Protein AF-A0A1Q7M941-F1 (afdb_monomer_lite)

Sequence (193 aa):
MATDTKGRESWTEQESPTTDIRQSSPLRLSRVFRFIDEQTGAPQISDFPDSNPIGDTPLEVRMRHFTEIENFTFLGYTLAHELGGTTPRPIRTVTDLQVPDEEFQNFVNEAKTTTLTDEDLADTVLDVGINWEHFVASNDNLLIPEHPLKITDVLMQEKIDSLDIITEAFVREINLRSIEKKIVRKTDKAKND

Foldseek 3Di:
DDDDDPDDDDDDPDDDDDDDPDPDPPPCLEPWDWDQDPVLRFIAIDAQDPDQDDDPALVSSVSSNLCHLVVLLVVLLVLLVVLVFPDWAQLPLLCPDDAQAPVLRVVSVVSRVGTDRSNRLSVVSNVLSVVLVVLCVVQVVQADRVHSVDGPDPNSRSSNRSSVSVNSSSSVSSRVSRSVSSVVVVVVVVVVD

Secondary structure (DSSP, 8-state):
------------------S------TT---S--EEE-TTT--EEEPPPPSSPPP-SSHHHHHHHHHHHHHHHHHHHHHHHHHH---S-EE-STTTT---SSHHHHHHHHHHTT-EE-HHHHHHHHHHHHHHHHHHHHHTGGGEETTEEEEES-HHHHHHHHHHHHHHHHHHHHHHHHHHHHHHHHHHHHHHH-

Structure (mmCIF, N/CA/C/O backbone):
data_AF-A0A1Q7M941-F1
#
_entry.id   AF-A0A1Q7M941-F1
#
loop_
_atom_site.group_PDB
_atom_site.id
_atom_site.type_symbol
_atom_site.label_atom_id
_atom_site.label_alt_id
_atom_site.label_comp_id
_atom_site.label_asym_id
_atom_site.label_entity_id
_atom_site.label_seq_id
_atom_site.pdbx_PDB_ins_code
_atom_site.Cartn_x
_atom_site.Cartn_y
_atom_site.Cartn_z
_atom_site.occupancy
_atom_site.B_iso_or_equiv
_atom_site.auth_seq_id
_atom_site.auth_comp_id
_atom_site.auth_asym_id
_atom_site.auth_atom_id
_atom_site.pdbx_PDB_model_num
ATOM 1 N N . MET A 1 1 ? 8.930 -31.266 20.433 1.00 32.44 1 MET A N 1
ATOM 2 C CA . MET A 1 1 ? 9.344 -31.411 19.022 1.00 32.44 1 MET A CA 1
ATOM 3 C C . MET A 1 1 ? 8.096 -31.331 18.167 1.00 32.44 1 MET A C 1
ATOM 5 O O . MET A 1 1 ? 7.070 -31.842 18.592 1.00 32.44 1 MET A O 1
ATOM 9 N N . ALA A 1 2 ? 8.213 -30.574 17.079 1.00 35.47 2 ALA A N 1
ATOM 10 C CA . ALA A 1 2 ? 7.185 -29.988 16.222 1.00 35.47 2 ALA A CA 1
ATOM 11 C C . ALA A 1 2 ? 5.932 -30.836 15.947 1.00 35.47 2 ALA A C 1
ATOM 13 O O . ALA A 1 2 ? 6.027 -31.988 15.534 1.00 35.47 2 ALA A O 1
ATOM 14 N N . THR A 1 3 ? 4.766 -30.206 16.086 1.00 32.69 3 THR A N 1
ATOM 15 C CA . THR A 1 3 ? 3.544 -30.594 15.376 1.00 32.69 3 THR A CA 1
ATOM 16 C C . THR A 1 3 ? 3.352 -29.639 14.205 1.00 32.69 3 THR A C 1
ATOM 18 O O . THR A 1 3 ? 3.106 -28.451 14.408 1.00 32.69 3 THR A O 1
ATOM 21 N N . ASP A 1 4 ? 3.515 -30.191 13.004 1.00 34.62 4 ASP A N 1
ATOM 22 C CA . ASP A 1 4 ? 3.195 -29.608 11.703 1.00 34.62 4 ASP A CA 1
ATOM 23 C C . ASP A 1 4 ? 1.764 -29.049 11.662 1.00 34.62 4 ASP A C 1
ATOM 25 O O . ASP A 1 4 ? 0.789 -29.797 11.748 1.00 34.62 4 ASP A O 1
ATOM 29 N N . THR A 1 5 ? 1.629 -27.745 11.432 1.00 34.66 5 THR A N 1
ATOM 30 C CA . THR A 1 5 ? 0.407 -27.117 10.914 1.00 34.66 5 THR A CA 1
ATOM 31 C C . THR A 1 5 ? 0.541 -26.965 9.400 1.00 34.66 5 THR A C 1
ATOM 33 O O . THR A 1 5 ? 0.971 -25.937 8.881 1.00 34.66 5 THR A O 1
ATOM 36 N N . LYS A 1 6 ? 0.173 -28.023 8.668 1.00 37.09 6 LYS A N 1
ATOM 37 C CA . LYS A 1 6 ? -0.088 -27.960 7.224 1.00 37.09 6 LYS A CA 1
ATOM 38 C C . LYS A 1 6 ? -1.536 -27.539 6.988 1.00 37.09 6 LYS A C 1
ATOM 40 O O . LYS A 1 6 ? -2.453 -28.237 7.407 1.00 37.09 6 LYS A O 1
ATOM 45 N N . GLY A 1 7 ? -1.710 -26.430 6.277 1.00 34.09 7 GLY A N 1
ATOM 46 C CA . GLY A 1 7 ? -3.007 -25.959 5.790 1.00 34.09 7 GLY A CA 1
ATOM 47 C C . GLY A 1 7 ? -2.975 -24.495 5.360 1.00 34.09 7 GLY A C 1
ATOM 48 O O . GLY A 1 7 ? -3.844 -23.733 5.754 1.00 34.09 7 GLY A O 1
ATOM 49 N N . ARG A 1 8 ? -1.933 -24.079 4.628 1.00 34.91 8 ARG A N 1
ATOM 50 C CA . ARG A 1 8 ? -1.879 -22.766 3.974 1.00 34.91 8 ARG A CA 1
ATOM 51 C C . ARG A 1 8 ? -2.444 -22.968 2.572 1.00 34.91 8 ARG A C 1
ATOM 53 O O . ARG A 1 8 ? -1.841 -23.697 1.785 1.00 34.91 8 ARG A O 1
ATOM 60 N N . GLU A 1 9 ? -3.625 -22.423 2.311 1.00 36.28 9 GLU A N 1
ATOM 61 C CA . GLU A 1 9 ? -4.286 -22.522 1.011 1.00 36.28 9 GLU A CA 1
ATOM 62 C C . GLU A 1 9 ? -3.452 -21.776 -0.034 1.00 36.28 9 GLU A C 1
ATOM 64 O O . GLU A 1 9 ? -3.331 -20.555 -0.023 1.00 36.28 9 GLU A O 1
ATOM 69 N N . SER A 1 10 ? -2.816 -22.550 -0.908 1.00 29.36 10 SER A N 1
ATOM 70 C CA . SER A 1 10 ? -2.318 -22.089 -2.194 1.00 29.36 10 SER A CA 1
ATOM 71 C C . SER A 1 10 ? -3.520 -22.119 -3.132 1.00 29.36 10 SER A C 1
ATOM 73 O O . SER A 1 10 ? -4.039 -23.190 -3.447 1.00 29.36 10 SER A O 1
ATOM 75 N N . TRP A 1 11 ? -3.987 -20.946 -3.552 1.00 37.97 11 TRP A N 1
ATOM 76 C CA . TRP A 1 11 ? -4.957 -20.850 -4.636 1.00 37.97 11 TRP A CA 1
ATOM 77 C C . TRP A 1 11 ? -4.227 -21.131 -5.948 1.00 37.97 11 TRP A C 1
ATOM 79 O O . TRP A 1 11 ? -3.679 -20.238 -6.585 1.00 37.97 11 TRP A O 1
ATOM 89 N N . THR A 1 12 ? -4.167 -22.402 -6.340 1.00 37.44 12 THR A N 1
ATOM 90 C CA . THR A 1 12 ? -4.001 -22.742 -7.753 1.00 37.44 12 THR A CA 1
ATOM 91 C C . THR A 1 12 ? -5.311 -22.432 -8.457 1.00 37.44 12 THR A C 1
ATOM 93 O O . THR A 1 12 ? -6.364 -22.865 -7.992 1.00 37.44 12 THR A O 1
ATOM 96 N N . GLU A 1 13 ? -5.234 -21.699 -9.566 1.00 35.81 13 GLU A N 1
ATOM 97 C CA . GLU A 1 13 ? -6.327 -21.455 -10.509 1.00 35.81 13 GLU A CA 1
ATOM 98 C C . GLU A 1 13 ? -6.870 -22.802 -11.021 1.00 35.81 13 GLU A C 1
ATOM 100 O O . GLU A 1 13 ? -6.454 -23.347 -12.041 1.00 35.81 13 GLU A O 1
ATOM 105 N N . GLN A 1 14 ? -7.766 -23.406 -10.250 1.00 30.55 14 GLN A N 1
ATOM 106 C CA . GLN A 1 14 ? -8.578 -24.530 -10.669 1.00 30.55 14 GLN A CA 1
ATOM 107 C C . GLN A 1 14 ? -10.020 -24.058 -10.616 1.00 30.55 14 GLN A C 1
ATOM 109 O O . GLN A 1 14 ? -10.581 -23.810 -9.548 1.00 30.55 14 GLN A O 1
ATOM 114 N N . GLU A 1 15 ? -10.576 -23.883 -11.815 1.00 38.19 15 GLU A N 1
ATOM 115 C CA . GLU A 1 15 ? -11.970 -23.554 -12.078 1.00 38.19 15 GLU A CA 1
ATOM 116 C C . GLU A 1 15 ? -12.888 -24.421 -11.207 1.00 38.19 15 GLU A C 1
ATOM 118 O O . GLU A 1 15 ? -13.099 -25.608 -11.461 1.00 38.19 15 GLU A O 1
ATOM 123 N N . SER A 1 16 ? -13.429 -23.825 -10.146 1.00 29.19 16 SER A N 1
ATOM 124 C CA . SER A 1 16 ? -14.487 -24.441 -9.354 1.00 29.19 16 SER A CA 1
ATOM 125 C C . SER A 1 16 ? -15.810 -24.262 -10.101 1.00 29.19 16 SER A C 1
ATOM 127 O O . SER A 1 16 ? -16.165 -23.129 -10.440 1.00 29.19 16 SER A O 1
ATOM 129 N N . PRO A 1 17 ? -16.561 -25.340 -10.391 1.00 37.81 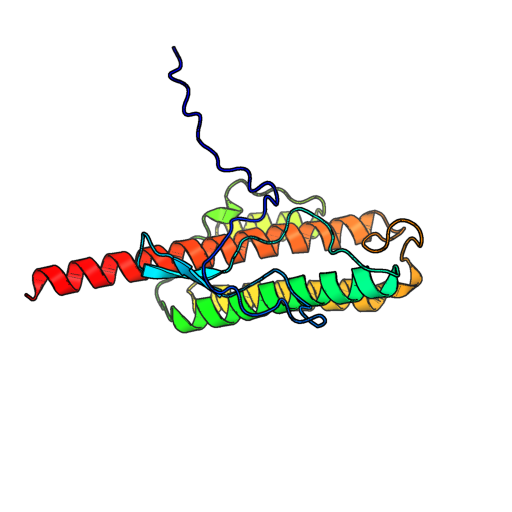17 PRO A N 1
ATOM 130 C CA . PRO A 1 17 ? -17.800 -25.225 -11.130 1.00 37.81 17 PRO A CA 1
ATOM 131 C C . PRO A 1 17 ? -18.920 -24.740 -10.203 1.00 37.81 17 PRO A C 1
ATOM 133 O O . PRO A 1 17 ? -19.156 -25.286 -9.126 1.00 37.81 17 PRO A O 1
ATOM 136 N N . THR A 1 18 ? -19.682 -23.766 -10.701 1.00 39.19 18 THR A N 1
ATOM 137 C CA . THR A 1 18 ? -21.028 -23.371 -10.249 1.00 39.19 18 THR A CA 1
ATOM 138 C C . THR A 1 18 ? -21.168 -22.728 -8.865 1.00 39.19 18 THR A C 1
ATOM 140 O O . THR A 1 18 ? -21.694 -23.314 -7.924 1.00 39.19 18 THR A O 1
ATOM 143 N N . THR A 1 19 ? -20.902 -21.423 -8.808 1.00 33.91 19 THR A N 1
ATOM 144 C CA . THR A 1 19 ? -21.925 -20.440 -8.397 1.00 33.91 19 THR A CA 1
ATOM 145 C C . THR A 1 19 ? -21.578 -19.092 -9.036 1.00 33.91 19 THR A C 1
ATOM 147 O O . THR A 1 19 ? -20.460 -18.624 -8.877 1.00 33.91 19 THR A O 1
ATOM 150 N N . ASP A 1 20 ? -22.500 -18.540 -9.831 1.00 37.25 20 ASP A N 1
ATOM 151 C CA . ASP A 1 20 ? -22.426 -17.307 -10.638 1.00 37.25 20 ASP A CA 1
ATOM 152 C C . ASP A 1 20 ? -21.319 -16.283 -10.287 1.00 37.25 20 ASP A C 1
ATOM 154 O O . ASP A 1 20 ? -21.577 -15.209 -9.736 1.00 37.25 20 ASP A O 1
ATOM 158 N N . ILE A 1 21 ? -20.085 -16.539 -10.731 1.00 41.00 21 ILE A N 1
ATOM 159 C CA . ILE A 1 21 ? -19.127 -15.468 -11.004 1.00 41.00 21 ILE A CA 1
ATOM 160 C C . ILE A 1 21 ? -19.544 -14.918 -12.361 1.00 41.00 21 ILE A C 1
ATOM 162 O O . ILE A 1 21 ? -19.221 -15.478 -13.409 1.00 41.00 21 ILE A O 1
ATOM 166 N N . ARG A 1 22 ? -20.347 -13.849 -12.329 1.00 40.59 22 ARG A N 1
ATOM 167 C CA . ARG A 1 22 ? -20.673 -13.031 -13.502 1.00 40.59 22 ARG A CA 1
ATOM 168 C C . ARG A 1 22 ? -19.414 -12.873 -14.354 1.00 40.59 22 ARG A C 1
ATOM 170 O O . ARG A 1 22 ? -18.396 -12.439 -13.821 1.00 40.59 22 ARG A O 1
ATOM 177 N N . GLN A 1 23 ? -19.527 -13.252 -15.630 1.00 36.38 23 GLN A N 1
ATOM 178 C CA . GLN A 1 23 ? -18.545 -13.086 -16.707 1.00 36.38 23 GLN A CA 1
ATOM 179 C C . GLN A 1 23 ? -17.437 -12.098 -16.332 1.00 36.38 23 GLN A C 1
ATOM 181 O O . GLN A 1 23 ? -17.707 -10.905 -16.164 1.00 36.38 23 GLN A O 1
ATOM 186 N N . SER A 1 24 ? -16.206 -12.596 -16.187 1.00 42.31 24 SER A N 1
ATOM 187 C CA . SER A 1 24 ? -15.029 -11.746 -16.052 1.00 42.31 24 SER A CA 1
ATOM 188 C C . SER A 1 24 ? -15.061 -10.727 -17.189 1.00 42.31 24 SER A C 1
ATOM 190 O O . SER A 1 24 ? -14.995 -11.073 -18.367 1.00 42.31 24 SER A O 1
ATOM 192 N N . SER A 1 25 ? -15.268 -9.457 -16.841 1.00 47.19 25 SER A N 1
ATOM 193 C CA . SER A 1 25 ? -15.226 -8.384 -17.826 1.00 47.19 25 SER A CA 1
ATOM 194 C C . SER A 1 25 ? -13.881 -8.470 -18.557 1.00 47.19 25 SER A C 1
ATOM 196 O O . SER A 1 25 ? -12.851 -8.544 -17.883 1.00 47.19 25 SER A O 1
ATOM 198 N N . PRO A 1 26 ? -13.837 -8.419 -19.899 1.00 52.56 26 PRO A N 1
ATOM 199 C CA . PRO A 1 26 ? -12.567 -8.310 -20.620 1.00 52.56 26 PRO A CA 1
ATOM 200 C C . PRO A 1 26 ? -11.788 -7.041 -20.215 1.00 52.56 26 PRO A C 1
ATOM 202 O O . PRO A 1 26 ? -10.573 -6.980 -20.373 1.00 52.56 26 PRO A O 1
ATOM 205 N N . LEU A 1 27 ? -12.481 -6.063 -19.614 1.00 56.22 27 LEU A N 1
ATOM 206 C CA . LEU A 1 27 ? -11.937 -4.837 -19.028 1.00 56.22 27 LEU A CA 1
ATOM 207 C C . LEU A 1 27 ? -11.658 -4.961 -17.522 1.00 56.22 27 LEU A C 1
ATOM 209 O O . LEU A 1 27 ? -11.659 -3.953 -16.819 1.00 56.22 27 LEU A O 1
ATOM 213 N N . ARG A 1 28 ? -11.503 -6.166 -16.962 1.00 68.00 28 ARG A N 1
ATOM 214 C CA . ARG A 1 28 ? -11.120 -6.309 -15.551 1.00 68.00 28 ARG A CA 1
ATOM 215 C C . ARG A 1 28 ? -9.663 -5.857 -15.406 1.00 68.00 28 ARG A C 1
ATOM 217 O O . ARG A 1 28 ? -8.740 -6.641 -15.601 1.00 68.00 28 ARG A O 1
ATOM 224 N N . LEU A 1 29 ? -9.489 -4.561 -15.148 1.00 69.75 29 LEU A N 1
ATOM 225 C CA . LEU A 1 29 ? -8.189 -3.890 -15.073 1.00 69.75 29 LEU A CA 1
ATOM 226 C C . LEU A 1 29 ? -7.469 -4.128 -13.744 1.00 69.75 29 LEU A C 1
ATOM 228 O O . LEU A 1 29 ? -6.286 -3.844 -13.652 1.00 69.75 29 LEU A O 1
ATOM 232 N N . SER A 1 30 ? -8.168 -4.648 -12.733 1.00 80.25 30 SER A N 1
ATOM 233 C CA . SER A 1 30 ? -7.590 -4.915 -11.422 1.00 80.25 30 SER A CA 1
ATOM 234 C C . SER A 1 30 ? -8.071 -6.248 -10.861 1.00 80.25 30 SER A C 1
ATOM 236 O O . SER A 1 30 ? -9.268 -6.565 -10.898 1.00 80.25 30 SER A O 1
ATOM 238 N N . ARG A 1 31 ? -7.124 -7.030 -10.336 1.00 91.19 31 ARG A N 1
ATOM 239 C CA . ARG A 1 31 ? -7.379 -8.218 -9.507 1.00 91.19 31 ARG A CA 1
ATOM 240 C C . ARG A 1 31 ? -7.514 -7.881 -8.021 1.00 91.19 31 ARG A C 1
ATOM 242 O O . ARG A 1 31 ? -7.836 -8.769 -7.241 1.00 91.19 31 ARG A O 1
ATOM 249 N N . VAL A 1 32 ? -7.326 -6.617 -7.651 1.00 91.69 32 VAL A N 1
ATOM 250 C CA . VAL A 1 32 ? -7.514 -6.120 -6.291 1.00 91.69 32 VAL A CA 1
ATOM 251 C C . VAL A 1 32 ? -8.967 -5.691 -6.103 1.00 91.69 32 VAL A C 1
ATOM 253 O O . VAL A 1 32 ? -9.538 -5.003 -6.951 1.00 91.69 32 VAL A O 1
ATOM 256 N N . PHE A 1 33 ? -9.599 -6.100 -5.006 1.00 92.31 33 PHE A N 1
ATOM 257 C CA . PHE A 1 33 ? -10.996 -5.760 -4.741 1.00 92.31 33 PHE A CA 1
ATOM 258 C C . PHE A 1 33 ? -11.326 -5.728 -3.252 1.00 92.31 33 PHE A C 1
ATOM 260 O O . PHE A 1 33 ? -10.636 -6.298 -2.410 1.00 92.31 33 PHE A O 1
ATOM 267 N N . ARG A 1 34 ? -12.448 -5.078 -2.937 1.00 93.62 34 ARG A N 1
ATOM 268 C CA . ARG A 1 34 ? -13.076 -5.141 -1.620 1.00 93.62 34 ARG A CA 1
ATOM 269 C C . ARG A 1 34 ? -14.051 -6.298 -1.511 1.00 93.62 34 ARG A C 1
ATOM 271 O O . ARG A 1 34 ? -14.800 -6.580 -2.445 1.00 93.62 34 ARG A O 1
ATOM 278 N N . PHE A 1 35 ? -14.109 -6.891 -0.329 1.00 94.25 35 PHE A N 1
ATOM 279 C CA . PHE A 1 35 ? -15.065 -7.935 0.013 1.00 94.25 35 PHE A CA 1
ATOM 280 C C . PHE A 1 35 ? -15.467 -7.842 1.488 1.00 94.25 35 PHE A C 1
ATOM 282 O O . PHE A 1 35 ? -14.901 -7.068 2.259 1.00 94.25 35 PHE A O 1
ATOM 289 N N . ILE A 1 36 ? -16.486 -8.605 1.877 1.00 95.50 36 ILE A N 1
ATOM 290 C CA . ILE A 1 36 ? -16.810 -8.832 3.286 1.00 95.50 36 ILE A CA 1
ATOM 291 C C . ILE A 1 36 ? -16.250 -10.199 3.646 1.00 95.50 36 ILE A C 1
ATOM 293 O O . ILE A 1 36 ? -16.657 -11.193 3.052 1.00 95.50 36 ILE A O 1
ATOM 297 N N . ASP A 1 37 ? -15.335 -10.245 4.607 1.00 91.69 37 ASP A N 1
ATOM 298 C CA . ASP A 1 37 ? -14.801 -11.507 5.101 1.00 91.69 37 ASP A CA 1
ATOM 299 C C . ASP A 1 37 ? -15.911 -12.313 5.788 1.00 91.69 37 ASP A C 1
ATOM 301 O O . ASP A 1 37 ? -16.568 -11.821 6.708 1.00 91.69 37 ASP A O 1
ATOM 305 N N . GLU A 1 38 ? -16.146 -13.544 5.340 1.00 91.12 38 GLU A N 1
ATOM 306 C CA . GLU A 1 38 ? -17.271 -14.359 5.813 1.00 91.12 38 GLU A CA 1
ATOM 307 C C . GLU A 1 38 ? -17.101 -14.792 7.275 1.00 91.12 38 GLU A C 1
ATOM 309 O O . GLU A 1 38 ? -18.085 -14.916 8.009 1.00 91.12 38 GLU A O 1
ATOM 314 N N . GLN A 1 39 ? -15.857 -14.971 7.729 1.00 89.62 39 GLN A N 1
ATOM 315 C CA . GLN A 1 39 ? -15.559 -15.434 9.084 1.00 89.62 39 GLN A CA 1
ATOM 316 C C . GLN A 1 39 ? -15.800 -14.328 10.121 1.00 89.62 39 GLN A C 1
ATOM 318 O O . GLN A 1 39 ? -16.448 -14.527 11.154 1.00 89.62 39 GLN A O 1
ATOM 323 N N . THR A 1 40 ? -15.302 -13.124 9.850 1.00 92.12 40 THR A N 1
ATOM 324 C CA . THR A 1 40 ? -15.342 -11.990 10.781 1.00 92.12 40 THR A CA 1
ATOM 325 C C . THR A 1 40 ? -16.530 -11.063 10.519 1.00 92.12 40 THR A C 1
ATOM 327 O O . THR A 1 40 ? -17.052 -10.435 11.452 1.00 92.12 40 THR A O 1
ATOM 330 N N . GLY A 1 41 ? -17.035 -11.016 9.284 1.00 92.19 41 GLY A N 1
ATOM 331 C CA . GLY A 1 41 ? -18.040 -10.068 8.801 1.00 92.19 41 GLY A CA 1
ATOM 332 C C . GLY A 1 41 ? -17.499 -8.645 8.621 1.00 92.19 41 GLY A C 1
ATOM 333 O O . GLY A 1 41 ? -18.291 -7.691 8.628 1.00 92.19 41 GLY A O 1
ATOM 334 N N . ALA A 1 42 ? -16.174 -8.482 8.581 1.00 95.94 42 ALA A N 1
ATOM 335 C CA . ALA A 1 42 ? -15.501 -7.201 8.407 1.00 95.94 42 ALA A CA 1
ATOM 336 C C . ALA A 1 42 ? -15.289 -6.892 6.916 1.00 95.94 42 ALA A C 1
ATOM 338 O O . ALA A 1 42 ? -15.015 -7.807 6.141 1.00 95.94 42 ALA A O 1
ATOM 339 N N . PRO A 1 43 ? -15.404 -5.622 6.490 1.00 96.88 43 PRO A N 1
ATOM 340 C CA . PRO A 1 43 ? -14.948 -5.225 5.164 1.00 96.88 43 PRO A CA 1
ATOM 341 C C . PRO A 1 43 ? -13.428 -5.375 5.074 1.00 96.88 43 PRO A C 1
ATOM 343 O O . PRO A 1 43 ? -12.710 -4.933 5.970 1.00 96.88 43 PRO A O 1
ATOM 346 N N . GLN A 1 44 ? -12.946 -6.006 4.015 1.00 97.00 44 GLN A N 1
ATOM 347 C CA . GLN A 1 44 ? -11.534 -6.275 3.760 1.00 97.00 44 GLN A CA 1
ATOM 348 C C . GLN A 1 44 ? -11.182 -5.919 2.317 1.00 97.00 44 GLN A C 1
ATOM 350 O O . GLN A 1 44 ? -12.056 -5.799 1.452 1.00 97.00 44 GLN A O 1
ATOM 355 N N . ILE A 1 45 ? -9.889 -5.765 2.074 1.00 96.81 45 ILE A N 1
ATOM 356 C CA . ILE A 1 45 ? -9.279 -5.627 0.753 1.00 96.81 45 ILE A CA 1
ATOM 357 C C . ILE A 1 45 ? -8.488 -6.908 0.489 1.00 96.81 45 ILE A C 1
ATOM 359 O O . ILE A 1 45 ? -7.863 -7.434 1.411 1.00 96.81 45 ILE A O 1
ATOM 363 N N . SER A 1 46 ? -8.558 -7.441 -0.730 1.00 94.62 46 SER A N 1
ATOM 364 C CA . SER A 1 46 ? -7.756 -8.601 -1.132 1.00 94.62 46 SER A CA 1
ATOM 365 C C . SER A 1 46 ? -6.262 -8.310 -0.994 1.00 94.62 46 SER A C 1
ATOM 367 O O . SER A 1 46 ? -5.848 -7.156 -1.099 1.00 94.6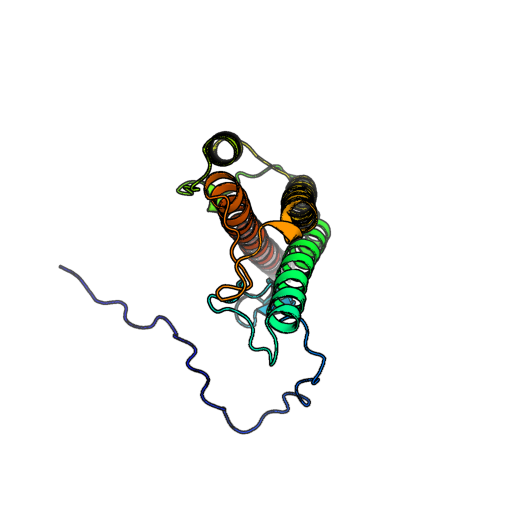2 46 SER A O 1
ATOM 369 N N . ASP A 1 47 ? -5.448 -9.351 -0.837 1.00 93.31 47 ASP A N 1
ATOM 370 C CA . ASP A 1 47 ? -3.999 -9.202 -0.971 1.00 93.31 47 ASP A CA 1
ATOM 371 C C . ASP A 1 47 ? -3.636 -8.698 -2.377 1.00 93.31 47 ASP A C 1
ATOM 373 O O . ASP A 1 47 ? -4.388 -8.891 -3.346 1.00 93.31 47 ASP A O 1
ATOM 377 N N . PHE A 1 48 ? -2.485 -8.035 -2.484 1.00 93.38 48 PHE A N 1
ATOM 378 C CA . PHE A 1 48 ? -1.939 -7.674 -3.782 1.00 93.38 48 PHE A CA 1
ATOM 379 C C . PHE A 1 48 ? -1.492 -8.953 -4.521 1.00 93.38 48 PHE A C 1
ATOM 381 O O . PHE A 1 48 ? -0.963 -9.864 -3.882 1.00 93.38 48 PHE A O 1
ATOM 388 N N . PRO A 1 49 ? -1.730 -9.099 -5.839 1.00 91.00 49 PRO A N 1
ATOM 389 C CA . PRO A 1 49 ? -1.374 -10.331 -6.538 1.00 91.00 49 PRO A CA 1
ATOM 390 C C . PRO A 1 49 ? 0.145 -10.563 -6.605 1.00 91.00 49 PRO A C 1
ATOM 392 O O . PRO A 1 49 ? 0.865 -9.759 -7.187 1.00 91.00 49 PRO A O 1
ATOM 395 N N . ASP A 1 50 ? 0.612 -11.735 -6.159 1.00 88.25 50 ASP A N 1
ATOM 396 C CA . ASP A 1 50 ? 2.033 -12.150 -6.222 1.00 88.25 50 ASP A CA 1
ATOM 397 C C . ASP A 1 50 ? 2.584 -12.334 -7.655 1.00 88.25 50 ASP A C 1
ATOM 399 O O . ASP A 1 50 ? 3.767 -12.607 -7.864 1.00 88.25 50 ASP A O 1
ATOM 403 N N . SER A 1 51 ? 1.716 -12.270 -8.666 1.00 90.25 51 SER A N 1
ATOM 404 C CA . SER A 1 51 ? 2.065 -12.497 -10.069 1.00 90.25 51 SER A CA 1
ATOM 405 C C . SER A 1 51 ? 1.715 -11.292 -10.921 1.00 90.25 51 SER A C 1
ATOM 407 O O . SER A 1 51 ? 0.671 -10.662 -10.733 1.00 90.25 51 SER A O 1
ATOM 409 N N . ASN A 1 52 ? 2.543 -11.026 -11.929 1.00 89.56 52 ASN A N 1
ATOM 410 C CA . ASN A 1 52 ? 2.276 -9.982 -12.911 1.00 89.56 52 ASN A CA 1
ATOM 411 C C . ASN A 1 52 ? 0.937 -10.236 -13.625 1.00 89.56 52 ASN A C 1
ATOM 413 O O . ASN A 1 52 ? 0.588 -11.393 -13.885 1.00 89.56 52 ASN A O 1
ATOM 417 N N . PRO A 1 53 ? 0.187 -9.182 -13.979 1.00 90.44 53 PRO A N 1
ATOM 418 C CA . PRO A 1 53 ? -1.016 -9.345 -14.777 1.00 90.44 53 PRO A CA 1
ATOM 419 C C . PRO A 1 53 ? -0.672 -9.874 -16.173 1.00 90.44 53 PRO A C 1
ATOM 421 O O . PRO A 1 53 ? 0.380 -9.576 -16.740 1.00 90.44 53 PRO A O 1
ATOM 424 N N . ILE A 1 54 ? -1.591 -10.652 -16.740 1.00 89.19 54 ILE A N 1
ATOM 425 C CA . ILE A 1 54 ? -1.486 -11.165 -18.109 1.00 89.19 54 ILE A CA 1
ATOM 426 C C . ILE A 1 54 ? -1.903 -10.057 -19.085 1.00 89.19 54 ILE A C 1
ATOM 428 O O . ILE A 1 54 ? -2.870 -9.337 -18.830 1.00 89.19 54 ILE A O 1
ATOM 432 N N . GLY A 1 55 ? -1.198 -9.938 -20.210 1.00 86.88 55 GLY A N 1
ATOM 433 C CA . GLY A 1 55 ? -1.549 -9.037 -21.306 1.00 86.88 55 GLY A CA 1
ATOM 434 C C . GLY A 1 55 ? -0.893 -9.463 -22.617 1.00 86.88 55 GLY A C 1
ATOM 435 O O . GLY A 1 55 ? 0.154 -10.112 -22.607 1.00 86.88 55 GLY A O 1
ATOM 436 N N . ASP A 1 56 ? -1.500 -9.077 -23.737 1.00 89.44 56 ASP A N 1
ATOM 437 C CA . ASP A 1 56 ? -1.023 -9.410 -25.086 1.00 89.44 56 ASP A CA 1
ATOM 438 C C . ASP A 1 56 ? 0.193 -8.563 -25.487 1.00 89.44 56 ASP A C 1
ATOM 440 O O . ASP A 1 56 ? 0.951 -8.910 -26.395 1.00 89.44 56 ASP A O 1
ATOM 444 N N . THR A 1 57 ? 0.389 -7.427 -24.810 1.00 88.31 57 THR A N 1
ATOM 445 C CA . THR A 1 57 ? 1.500 -6.504 -25.052 1.00 88.31 57 THR A CA 1
ATOM 446 C C . THR A 1 57 ? 2.147 -6.039 -23.743 1.00 88.31 57 THR A C 1
ATOM 448 O O . THR A 1 57 ? 1.466 -5.947 -22.719 1.00 88.31 57 THR A O 1
ATOM 451 N N . PRO A 1 58 ? 3.436 -5.641 -23.764 1.00 87.06 58 PRO A N 1
ATOM 452 C CA . PRO A 1 58 ? 4.092 -5.001 -22.621 1.00 87.06 58 PRO A CA 1
ATOM 453 C C . PRO A 1 58 ? 3.328 -3.792 -22.063 1.00 87.06 58 PRO A C 1
ATOM 455 O O . PRO A 1 58 ? 3.278 -3.599 -20.851 1.00 87.06 58 PRO A O 1
ATOM 458 N N . LEU A 1 59 ? 2.709 -2.988 -22.939 1.00 86.06 59 LEU A N 1
ATOM 459 C CA . LEU A 1 59 ? 1.904 -1.833 -22.536 1.00 86.06 59 LEU A CA 1
ATOM 460 C C . LEU A 1 59 ? 0.656 -2.260 -21.757 1.00 86.06 59 LEU A C 1
ATOM 462 O O . LEU A 1 59 ? 0.333 -1.650 -20.744 1.00 86.06 59 LEU A O 1
ATOM 466 N N . GLU A 1 60 ? -0.026 -3.313 -22.203 1.00 87.44 60 GLU A N 1
ATOM 467 C CA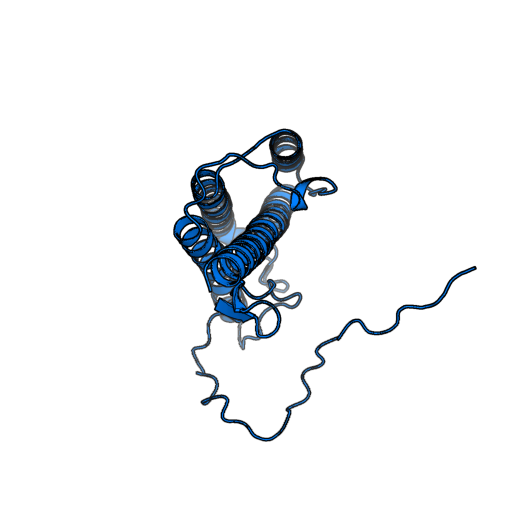 . GLU A 1 60 ? -1.213 -3.820 -21.516 1.00 87.44 60 GLU A CA 1
ATOM 468 C C . GLU A 1 60 ? -0.876 -4.363 -20.123 1.00 87.44 60 GLU A C 1
ATOM 470 O O . GLU A 1 60 ? -1.574 -4.048 -19.160 1.00 87.44 60 GLU A O 1
ATOM 475 N N . VAL A 1 61 ? 0.220 -5.121 -19.999 1.00 88.56 61 VAL A N 1
ATOM 476 C CA . VAL A 1 61 ? 0.713 -5.615 -18.701 1.00 88.56 61 VAL A CA 1
ATOM 477 C C . VAL A 1 61 ? 0.977 -4.447 -17.748 1.00 88.56 61 VAL A C 1
ATOM 479 O O . VAL A 1 61 ? 0.535 -4.485 -16.601 1.00 88.56 61 VAL A O 1
ATOM 482 N N . ARG A 1 62 ? 1.624 -3.377 -18.230 1.00 87.06 62 ARG A N 1
ATOM 483 C CA . ARG A 1 62 ? 1.856 -2.161 -17.435 1.00 87.06 62 ARG A CA 1
ATOM 484 C C . ARG A 1 62 ? 0.565 -1.493 -16.999 1.00 87.06 62 ARG A C 1
ATOM 486 O O . ARG A 1 62 ? 0.384 -1.261 -15.812 1.00 87.06 62 ARG A O 1
ATOM 493 N N . MET A 1 63 ? -0.342 -1.221 -17.937 1.00 86.69 63 MET A N 1
ATOM 494 C CA . MET A 1 63 ? -1.610 -0.558 -17.627 1.00 86.69 63 MET A CA 1
ATOM 495 C C . MET A 1 63 ? -2.399 -1.329 -16.568 1.00 86.69 63 MET A C 1
ATOM 497 O O . MET A 1 63 ? -2.876 -0.727 -15.614 1.00 86.69 63 MET A O 1
ATOM 501 N N . ARG A 1 64 ? -2.485 -2.659 -16.694 1.00 90.31 64 ARG A N 1
ATOM 502 C CA . ARG A 1 64 ? -3.158 -3.509 -15.702 1.00 90.31 64 ARG A CA 1
ATOM 503 C C . ARG A 1 64 ? -2.476 -3.433 -14.337 1.00 90.31 64 ARG A C 1
ATOM 505 O O . ARG A 1 64 ? -3.155 -3.260 -13.336 1.00 90.31 64 ARG A O 1
ATOM 512 N N . HIS A 1 65 ? -1.149 -3.523 -14.290 1.00 89.62 65 HIS A N 1
ATOM 513 C CA . HIS A 1 65 ? -0.420 -3.486 -13.022 1.00 89.62 65 HIS A CA 1
ATOM 514 C C . HIS A 1 65 ? -0.553 -2.127 -12.325 1.00 89.62 65 HIS A C 1
ATOM 516 O O . HIS A 1 65 ? -0.802 -2.064 -11.126 1.00 89.62 65 HIS A O 1
ATOM 522 N N . PHE A 1 66 ? -0.478 -1.036 -13.087 1.00 88.19 66 PHE A N 1
ATOM 523 C CA . PHE A 1 66 ? -0.625 0.317 -12.552 1.00 88.19 66 PHE A CA 1
ATOM 524 C C . PHE A 1 66 ? -2.038 0.534 -12.009 1.00 88.19 66 PHE A C 1
ATOM 526 O O . PHE A 1 66 ? -2.202 1.040 -10.904 1.00 88.19 66 PHE A O 1
ATOM 533 N N . THR A 1 67 ? -3.061 0.048 -12.721 1.00 89.69 67 THR A N 1
ATOM 534 C CA . THR A 1 67 ? -4.436 0.059 -12.209 1.00 89.69 67 THR A CA 1
ATOM 535 C C . THR A 1 67 ? -4.608 -0.826 -10.970 1.00 89.69 67 THR A C 1
ATOM 537 O O . THR A 1 67 ? -5.434 -0.520 -10.113 1.00 89.69 67 THR A O 1
ATOM 540 N N . GLU A 1 68 ? -3.859 -1.923 -10.828 1.00 92.06 68 GLU A N 1
ATOM 541 C CA . GLU A 1 68 ? -3.867 -2.722 -9.597 1.00 92.06 68 GLU A CA 1
ATOM 542 C C . GLU A 1 68 ? -3.345 -1.934 -8.399 1.00 92.06 68 GLU A C 1
ATOM 544 O O . GLU A 1 68 ? -3.988 -1.972 -7.351 1.00 92.06 68 GLU A O 1
ATOM 549 N N . ILE A 1 69 ? -2.254 -1.189 -8.567 1.00 91.56 69 ILE A N 1
ATOM 550 C CA . ILE A 1 69 ? -1.610 -0.412 -7.497 1.00 91.56 69 ILE A CA 1
ATOM 551 C C . ILE A 1 69 ? -2.438 0.812 -7.109 1.00 91.56 69 ILE A C 1
ATOM 553 O O . ILE A 1 69 ? -2.706 1.015 -5.921 1.00 91.56 69 ILE A O 1
ATOM 557 N N . GLU A 1 70 ? -2.926 1.570 -8.093 1.00 91.25 70 GLU A N 1
ATOM 558 C CA . GLU A 1 70 ? -3.831 2.705 -7.864 1.00 91.25 70 GLU A CA 1
ATOM 559 C C . GLU A 1 70 ? -5.086 2.236 -7.112 1.00 91.25 70 GLU A C 1
ATOM 561 O O . GLU A 1 70 ? -5.459 2.785 -6.073 1.00 91.25 70 GLU A O 1
ATOM 566 N N . ASN A 1 71 ? -5.709 1.147 -7.578 1.00 93.25 71 ASN A N 1
ATOM 567 C CA . ASN A 1 71 ? -6.903 0.607 -6.939 1.00 93.25 71 ASN A CA 1
ATOM 568 C C . ASN A 1 71 ? -6.606 0.081 -5.525 1.00 93.25 71 ASN A C 1
ATOM 570 O O . ASN A 1 71 ? -7.410 0.281 -4.619 1.00 93.25 71 ASN A O 1
ATOM 574 N N . PHE A 1 72 ? -5.462 -0.565 -5.296 1.00 95.56 72 PHE A N 1
ATOM 575 C CA . PHE A 1 72 ? -5.083 -1.058 -3.970 1.00 95.56 72 PHE A CA 1
ATOM 576 C C . PHE A 1 72 ? -4.905 0.076 -2.962 1.00 95.56 72 PHE A C 1
ATOM 578 O O . PHE A 1 72 ? -5.493 0.037 -1.876 1.00 95.56 72 PHE A O 1
ATOM 585 N N . THR A 1 73 ? -4.192 1.123 -3.371 1.00 95.69 73 THR A N 1
ATOM 586 C CA . THR A 1 73 ? -3.998 2.347 -2.590 1.00 95.69 73 THR A CA 1
ATOM 587 C C . THR A 1 73 ? -5.339 3.011 -2.286 1.00 95.69 73 THR A C 1
ATOM 589 O O . THR A 1 73 ? -5.669 3.268 -1.126 1.00 95.69 73 THR A O 1
ATOM 592 N N . PHE A 1 74 ? -6.163 3.232 -3.312 1.00 96.25 74 PHE A N 1
ATOM 593 C CA . PHE A 1 74 ? -7.439 3.930 -3.178 1.00 96.25 74 PHE A CA 1
ATOM 594 C C . PHE A 1 74 ? -8.455 3.164 -2.317 1.00 96.25 74 PHE A C 1
ATOM 596 O O . PHE A 1 74 ? -9.167 3.751 -1.491 1.00 96.25 74 PHE A O 1
ATOM 603 N N . LEU A 1 75 ? -8.525 1.837 -2.464 1.00 97.06 75 LEU A N 1
ATOM 604 C CA . LEU A 1 75 ? -9.379 0.995 -1.626 1.00 97.06 75 LEU A CA 1
ATOM 605 C C . LEU A 1 75 ? -8.917 1.012 -0.164 1.00 97.06 75 LEU A C 1
ATOM 607 O O . LEU A 1 75 ? -9.779 1.058 0.723 1.00 97.06 75 LEU A O 1
ATOM 611 N N . GLY A 1 76 ? -7.597 1.010 0.066 1.00 97.62 76 GLY A N 1
ATOM 612 C CA . GLY A 1 76 ? -6.957 1.177 1.373 1.00 97.62 76 GLY A CA 1
ATOM 613 C C . GLY A 1 76 ? -7.366 2.484 2.038 1.00 97.62 76 GLY A C 1
ATOM 614 O O . GLY A 1 76 ? -8.005 2.459 3.092 1.00 97.62 76 GLY A O 1
ATOM 615 N N . TYR A 1 77 ? -7.096 3.602 1.364 1.00 97.75 77 TYR A N 1
ATOM 616 C CA . TYR A 1 77 ? -7.500 4.951 1.765 1.00 97.75 77 TYR A CA 1
ATOM 617 C C . TYR A 1 77 ? -8.982 5.011 2.165 1.00 97.75 77 TYR A C 1
ATOM 619 O O . TYR A 1 77 ? -9.338 5.390 3.284 1.00 97.75 77 TYR A O 1
ATOM 627 N N . THR A 1 78 ? -9.863 4.534 1.281 1.00 97.81 78 THR A N 1
ATOM 628 C CA . THR A 1 78 ? -11.311 4.549 1.523 1.00 97.81 78 THR A CA 1
ATOM 629 C C . THR A 1 78 ? -11.681 3.722 2.758 1.00 97.81 78 THR A C 1
ATOM 631 O O . THR A 1 78 ? -12.556 4.109 3.529 1.00 97.81 78 THR A O 1
ATOM 634 N N . LEU A 1 79 ? -11.042 2.560 2.967 1.00 97.81 79 LEU A N 1
ATOM 635 C CA . LEU A 1 79 ? -11.384 1.677 4.092 1.00 97.81 79 LEU A CA 1
ATOM 636 C C . LEU A 1 79 ? -10.967 2.286 5.409 1.00 97.81 79 LEU A C 1
ATOM 638 O O . LEU A 1 79 ? -11.777 2.332 6.328 1.00 97.81 79 LEU A O 1
ATOM 642 N N . ALA A 1 80 ? -9.750 2.798 5.480 1.00 97.25 80 ALA A N 1
ATOM 643 C CA . ALA A 1 80 ? -9.243 3.447 6.670 1.00 97.25 80 ALA A CA 1
ATOM 644 C C . ALA A 1 80 ? -10.125 4.639 7.100 1.00 97.25 80 ALA A C 1
ATOM 646 O O . ALA A 1 80 ? -10.536 4.701 8.261 1.00 97.25 80 ALA A O 1
ATOM 647 N N . HIS A 1 81 ? -10.576 5.490 6.171 1.00 96.56 81 HIS A N 1
ATOM 648 C CA . HIS A 1 81 ? -11.537 6.552 6.503 1.00 96.56 81 HIS A CA 1
ATOM 649 C C . HIS A 1 81 ? -12.901 6.031 6.980 1.00 96.56 81 HIS A C 1
ATOM 651 O O . HIS A 1 81 ? -13.468 6.559 7.935 1.00 96.56 81 HIS A O 1
ATOM 657 N N . GLU A 1 82 ? -13.436 4.960 6.387 1.00 95.31 82 GLU A N 1
ATOM 658 C CA . GLU A 1 82 ? -14.672 4.324 6.877 1.00 95.31 82 GLU A CA 1
ATOM 659 C C . GLU A 1 82 ? -14.507 3.717 8.288 1.00 95.31 82 GLU A C 1
ATOM 661 O O . GLU A 1 82 ? -15.475 3.579 9.061 1.00 95.31 82 GLU A O 1
ATOM 666 N N . LEU A 1 83 ? -13.279 3.340 8.660 1.00 93.88 83 LEU A N 1
ATOM 667 C CA . LEU A 1 83 ? -12.956 2.939 10.023 1.00 93.88 83 LEU A CA 1
ATOM 668 C C . LEU A 1 83 ? -12.987 4.129 10.990 1.00 93.88 83 LEU A C 1
ATOM 670 O O . LEU A 1 83 ? -13.425 3.925 12.122 1.00 93.88 83 LEU A O 1
ATOM 674 N N . GLY A 1 84 ? -12.657 5.352 10.572 1.00 88.69 84 GLY A N 1
ATOM 675 C CA . GLY A 1 84 ? -12.900 6.588 11.338 1.00 88.69 84 GLY A CA 1
ATOM 676 C C . GLY A 1 84 ? -12.460 6.536 12.810 1.00 88.69 84 GLY A C 1
ATOM 677 O O . GLY A 1 84 ? -13.088 7.153 13.674 1.00 88.69 84 GLY A O 1
ATOM 678 N N . GLY A 1 85 ? -11.471 5.700 13.141 1.00 86.44 85 GLY A N 1
ATOM 679 C CA . GLY A 1 85 ? -10.966 5.520 14.491 1.00 86.44 85 GLY A CA 1
ATOM 680 C C . GLY A 1 85 ? -10.042 6.670 14.854 1.00 86.44 85 GLY A C 1
ATOM 681 O O . GLY A 1 85 ? -8.966 6.810 14.288 1.00 86.44 85 GLY A O 1
ATOM 682 N N . THR A 1 86 ? -10.444 7.470 15.838 1.00 89.12 86 THR A N 1
ATOM 683 C CA . THR A 1 86 ? -9.723 8.680 16.269 1.00 89.12 86 THR A CA 1
ATOM 684 C C . THR A 1 86 ? -8.661 8.422 17.336 1.00 89.12 86 THR A C 1
ATOM 686 O O . THR A 1 86 ? -7.987 9.345 17.783 1.00 89.12 86 THR A O 1
ATOM 689 N N . THR A 1 87 ? -8.524 7.179 17.801 1.00 94.19 87 THR A N 1
ATOM 690 C CA . THR A 1 87 ? -7.506 6.810 18.790 1.00 94.19 87 THR A CA 1
ATOM 691 C C . THR A 1 87 ? -6.232 6.391 18.061 1.00 94.19 87 THR A C 1
ATOM 693 O O . THR A 1 87 ? -6.298 5.422 17.304 1.00 94.19 87 THR A O 1
ATOM 696 N N . PRO A 1 88 ? -5.083 7.055 18.290 1.00 96.56 88 PRO A N 1
ATOM 697 C CA . PRO A 1 88 ? -3.820 6.655 17.682 1.00 96.56 88 PRO A CA 1
ATOM 698 C C . PRO A 1 88 ? -3.387 5.257 18.124 1.00 96.56 88 PRO A C 1
ATOM 700 O O . PRO A 1 88 ? -3.470 4.905 19.304 1.00 96.56 88 PRO A O 1
ATOM 703 N N . ARG A 1 89 ? -2.912 4.449 17.173 1.00 95.94 89 ARG A N 1
ATOM 704 C CA . ARG A 1 89 ? -2.463 3.069 17.400 1.00 95.94 89 ARG A CA 1
ATOM 705 C C . ARG A 1 89 ? -1.175 2.795 16.623 1.00 95.94 89 ARG A C 1
ATOM 707 O O . ARG A 1 89 ? -0.989 3.381 15.555 1.00 95.94 89 ARG A O 1
ATOM 714 N N . PRO A 1 90 ? -0.291 1.916 17.125 1.00 97.00 90 PRO A N 1
ATOM 715 C CA . PRO A 1 90 ? 0.906 1.525 16.389 1.00 97.00 90 PRO A CA 1
ATOM 716 C C . PRO A 1 90 ? 0.546 0.839 15.066 1.00 97.00 90 PRO A C 1
ATOM 718 O O . PRO A 1 90 ? -0.535 0.259 14.924 1.00 97.00 90 PRO A O 1
ATOM 721 N N . ILE A 1 91 ? 1.473 0.883 14.113 1.00 97.31 91 ILE A N 1
ATOM 722 C CA . ILE A 1 91 ? 1.383 0.153 12.847 1.00 97.31 91 ILE A CA 1
ATOM 723 C C . ILE A 1 91 ? 2.120 -1.176 13.044 1.00 97.31 91 ILE A C 1
ATOM 725 O O . ILE A 1 91 ? 3.341 -1.209 13.167 1.00 97.31 91 ILE A O 1
ATOM 729 N N . ARG A 1 92 ? 1.395 -2.291 13.148 1.00 97.44 92 ARG A N 1
ATOM 730 C CA . ARG A 1 92 ? 1.998 -3.585 13.529 1.00 97.44 92 ARG A CA 1
ATOM 731 C C . ARG A 1 92 ? 2.703 -4.252 12.365 1.00 97.44 92 ARG A C 1
ATOM 733 O O . ARG A 1 92 ? 3.672 -4.979 12.541 1.00 97.44 92 ARG A O 1
ATOM 740 N N . THR A 1 93 ? 2.210 -4.007 11.163 1.00 97.69 93 THR A N 1
ATOM 741 C CA . THR A 1 93 ? 2.714 -4.627 9.939 1.00 97.69 93 THR A CA 1
ATOM 742 C C . THR A 1 93 ? 4.090 -4.118 9.522 1.00 97.69 93 THR A C 1
ATOM 744 O O . THR A 1 93 ? 4.753 -4.788 8.736 1.00 97.69 93 THR A O 1
ATOM 747 N N . VAL A 1 94 ? 4.558 -2.995 10.081 1.00 97.00 94 VAL A N 1
ATOM 748 C CA . VAL A 1 94 ? 5.902 -2.462 9.806 1.00 97.00 94 VAL A CA 1
ATOM 749 C C . VAL A 1 94 ? 6.972 -2.922 10.797 1.00 97.00 94 VAL A C 1
ATOM 751 O O . VAL A 1 94 ? 8.147 -2.651 10.567 1.00 97.00 94 VAL A O 1
ATOM 754 N N . THR A 1 95 ? 6.613 -3.611 11.891 1.00 95.06 95 THR A N 1
ATOM 755 C CA . THR A 1 95 ? 7.546 -3.934 12.992 1.00 95.06 95 THR A CA 1
ATOM 756 C C . THR A 1 95 ? 8.812 -4.647 12.509 1.00 95.06 95 THR A C 1
ATOM 758 O O . THR A 1 95 ? 9.916 -4.219 12.845 1.00 95.06 95 THR A O 1
ATOM 761 N N . ASP A 1 96 ? 8.655 -5.651 11.648 1.00 94.50 96 ASP A N 1
ATOM 762 C CA . ASP A 1 96 ? 9.762 -6.446 11.103 1.00 94.50 96 ASP A CA 1
ATOM 763 C C . ASP A 1 96 ? 10.063 -6.115 9.631 1.00 94.50 96 ASP A C 1
ATOM 765 O O . ASP A 1 96 ? 10.822 -6.821 8.969 1.00 94.50 96 ASP A O 1
ATOM 769 N N . LEU A 1 97 ? 9.468 -5.041 9.100 1.00 97.25 97 LEU A N 1
ATOM 770 C CA . LEU A 1 97 ? 9.577 -4.698 7.686 1.00 97.25 97 LEU A CA 1
ATOM 771 C C . LEU A 1 97 ? 10.987 -4.196 7.359 1.00 97.25 97 LEU A C 1
ATOM 773 O O . LEU A 1 97 ? 11.563 -3.373 8.089 1.00 97.25 97 LEU A O 1
ATOM 777 N N . GLN A 1 98 ? 11.524 -4.720 6.260 1.00 98.00 98 GLN A N 1
ATOM 778 C CA . GLN A 1 98 ? 12.755 -4.283 5.613 1.00 98.00 98 GLN A CA 1
ATOM 779 C C . GLN A 1 98 ? 12.440 -3.985 4.150 1.00 98.00 98 GLN A C 1
ATOM 781 O O . GLN A 1 98 ? 11.689 -4.737 3.526 1.00 98.00 98 GLN A O 1
ATOM 786 N N . VAL A 1 99 ? 13.009 -2.909 3.622 1.00 98.12 99 VAL A N 1
ATOM 787 C CA . VAL A 1 99 ? 12.823 -2.475 2.234 1.00 98.12 99 VAL A CA 1
ATOM 788 C C . VAL A 1 99 ? 14.184 -2.216 1.582 1.00 98.12 99 VAL A C 1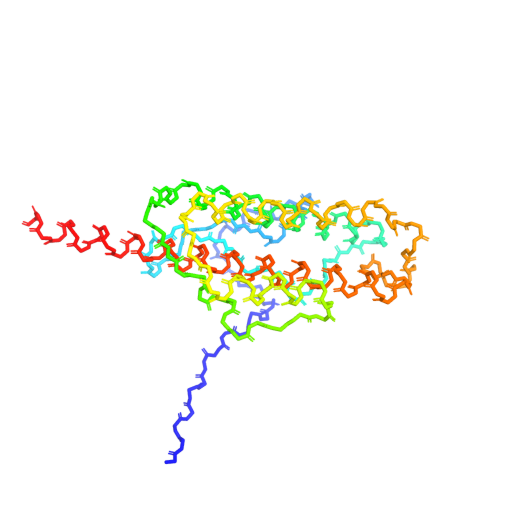
ATOM 790 O O . VAL A 1 99 ? 15.148 -1.940 2.298 1.00 98.12 99 VAL A O 1
ATOM 793 N N . PRO A 1 100 ? 14.300 -2.367 0.252 1.00 97.75 100 PRO A N 1
ATOM 794 C CA . PRO A 1 100 ? 15.597 -2.311 -0.419 1.00 97.75 100 PRO A CA 1
ATOM 795 C C . PRO A 1 100 ? 16.226 -0.908 -0.488 1.00 97.75 100 PRO A C 1
ATOM 797 O O . PRO A 1 100 ? 17.449 -0.818 -0.508 1.00 97.75 100 PRO A O 1
ATOM 800 N N . ASP A 1 101 ? 15.439 0.172 -0.483 1.00 97.69 101 ASP A N 1
ATOM 801 C CA . ASP A 1 101 ? 15.962 1.545 -0.546 1.00 97.69 101 ASP A CA 1
ATOM 802 C C . ASP A 1 101 ? 16.210 2.148 0.852 1.00 97.69 101 ASP A C 1
ATOM 804 O O . ASP A 1 101 ? 15.379 2.036 1.753 1.00 97.69 101 ASP A O 1
ATOM 808 N N . GLU A 1 102 ? 17.349 2.827 1.037 1.00 97.12 102 GLU A N 1
ATOM 809 C CA . GLU A 1 102 ? 17.774 3.388 2.332 1.00 97.12 102 GLU A CA 1
ATOM 810 C C . GLU A 1 102 ? 16.863 4.524 2.833 1.00 97.12 102 GLU A C 1
ATOM 812 O O . GLU A 1 102 ? 16.571 4.609 4.029 1.00 97.12 102 GLU A O 1
ATOM 817 N N . GLU A 1 103 ? 16.388 5.392 1.937 1.00 95.50 103 GLU A N 1
ATOM 818 C CA . GLU A 1 103 ? 15.486 6.493 2.292 1.00 95.50 103 GLU A CA 1
ATOM 819 C C . GLU A 1 103 ? 14.147 5.936 2.786 1.00 95.50 103 GLU A C 1
ATOM 821 O O . GLU A 1 103 ? 13.681 6.292 3.872 1.00 95.50 103 GLU A O 1
ATOM 826 N N . PHE A 1 104 ? 13.579 4.976 2.054 1.00 97.25 104 PHE A N 1
ATOM 827 C CA . PHE A 1 104 ? 12.357 4.296 2.473 1.00 97.25 104 PHE A CA 1
ATOM 828 C C . PHE A 1 104 ? 12.563 3.406 3.702 1.00 97.25 104 PHE A C 1
ATOM 830 O O . PHE A 1 104 ? 11.657 3.274 4.527 1.00 97.25 104 PHE A O 1
ATOM 837 N N . GLN A 1 105 ? 13.757 2.846 3.901 1.00 98.19 105 GLN A N 1
ATOM 838 C CA . GLN A 1 105 ? 14.076 2.113 5.122 1.00 98.19 105 GLN A CA 1
ATOM 839 C C . GLN A 1 105 ? 14.075 3.034 6.348 1.00 98.19 105 GLN A C 1
ATOM 841 O O . GLN A 1 105 ? 13.615 2.617 7.417 1.00 98.19 105 GLN A O 1
ATOM 846 N N . ASN A 1 106 ? 14.535 4.280 6.208 1.00 97.69 106 ASN A N 1
ATOM 847 C CA . ASN A 1 106 ? 14.442 5.288 7.265 1.00 97.69 106 ASN A CA 1
ATOM 848 C C . ASN A 1 106 ? 12.984 5.658 7.557 1.00 97.69 106 ASN A C 1
ATOM 850 O O . ASN A 1 106 ? 12.589 5.636 8.723 1.00 97.69 106 ASN A O 1
ATOM 854 N N . PHE A 1 107 ? 12.163 5.860 6.523 1.00 96.75 107 PHE A N 1
ATOM 855 C CA . PHE A 1 107 ? 10.717 6.044 6.684 1.00 96.75 107 PHE A CA 1
ATOM 856 C C . PHE A 1 107 ? 10.067 4.878 7.455 1.00 96.75 107 PHE A C 1
ATOM 858 O O . PHE A 1 107 ? 9.341 5.088 8.428 1.00 96.75 107 PHE A O 1
ATOM 865 N N . VAL A 1 108 ? 10.386 3.629 7.097 1.00 97.94 108 VAL A N 1
ATOM 866 C CA . VAL A 1 108 ? 9.903 2.437 7.815 1.00 97.94 108 VAL A CA 1
ATOM 867 C C . VAL A 1 108 ? 10.362 2.436 9.277 1.00 97.94 108 VAL A C 1
ATOM 869 O O . VAL A 1 108 ? 9.596 2.069 10.168 1.00 97.94 108 VAL A O 1
ATOM 872 N N . ASN A 1 109 ? 11.599 2.851 9.556 1.00 98.06 109 ASN A N 1
ATOM 873 C CA . ASN A 1 109 ? 12.122 2.919 10.921 1.00 98.06 109 ASN A CA 1
ATOM 874 C C . ASN A 1 109 ? 11.395 3.963 11.779 1.00 98.06 109 ASN A C 1
ATOM 876 O O . ASN A 1 109 ? 11.135 3.701 12.955 1.00 98.06 109 ASN A O 1
ATOM 880 N N . GLU A 1 110 ? 11.004 5.096 11.202 1.00 96.69 110 GLU A N 1
ATOM 881 C CA . GLU A 1 110 ? 10.157 6.086 11.874 1.00 96.69 110 GLU A CA 1
ATOM 882 C C . GLU A 1 110 ? 8.747 5.529 12.129 1.00 96.69 110 GLU A C 1
ATOM 884 O O . GLU A 1 110 ? 8.240 5.580 13.260 1.00 96.69 110 GLU A O 1
ATOM 889 N N . ALA A 1 111 ? 8.147 4.897 11.114 1.00 96.19 111 ALA A N 1
ATOM 890 C CA . ALA A 1 111 ? 6.821 4.285 11.191 1.00 96.19 111 ALA A CA 1
ATOM 891 C C . ALA A 1 111 ? 6.714 3.227 12.307 1.00 96.19 111 ALA A C 1
ATOM 893 O O . ALA A 1 111 ? 5.685 3.147 12.979 1.00 96.19 111 ALA A O 1
ATOM 894 N N . LYS A 1 112 ? 7.789 2.469 12.583 1.00 96.44 112 LYS A N 1
ATOM 895 C CA . LYS A 1 112 ? 7.854 1.476 13.680 1.00 96.44 112 LYS A CA 1
ATOM 896 C C . LYS A 1 112 ? 7.613 2.065 15.068 1.00 96.44 112 LYS A C 1
ATOM 898 O O . LYS A 1 112 ? 7.194 1.344 15.971 1.00 96.44 112 LYS A O 1
ATOM 903 N N . THR A 1 113 ? 7.907 3.348 15.258 1.00 94.94 113 THR A N 1
ATOM 904 C CA . THR A 1 113 ? 7.759 4.032 16.554 1.00 94.94 113 THR A CA 1
ATOM 905 C C . THR A 1 113 ? 6.553 4.963 16.610 1.00 94.94 113 THR A C 1
ATOM 907 O O . THR A 1 113 ? 6.201 5.459 17.681 1.00 94.94 113 THR A O 1
ATOM 910 N N . THR A 1 114 ? 5.895 5.168 15.471 1.00 95.06 114 THR A N 1
ATOM 911 C CA . THR A 1 114 ? 4.772 6.087 15.323 1.00 95.06 114 THR A CA 1
ATOM 912 C C . THR A 1 114 ? 3.450 5.415 15.690 1.00 95.06 114 THR A C 1
ATOM 914 O O . THR A 1 114 ? 3.255 4.207 15.535 1.00 95.06 114 THR A O 1
ATOM 917 N N . THR A 1 115 ? 2.506 6.219 16.170 1.00 97.19 115 THR A N 1
ATOM 918 C CA . THR A 1 1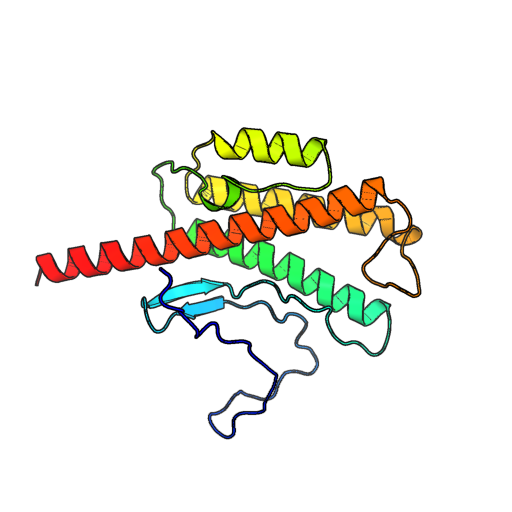15 ? 1.107 5.819 16.327 1.00 97.19 115 THR A CA 1
ATOM 919 C C . THR A 1 115 ? 0.228 6.709 15.467 1.00 97.19 115 THR A C 1
ATOM 921 O O . THR A 1 115 ? 0.321 7.927 15.585 1.00 97.19 115 THR A O 1
ATOM 924 N N . LEU A 1 116 ? -0.645 6.108 14.662 1.00 96.88 116 LEU A N 1
ATOM 925 C CA . LEU A 1 116 ? -1.538 6.809 13.738 1.00 96.88 116 LEU A CA 1
ATOM 926 C C . LEU A 1 116 ? -2.997 6.507 14.063 1.00 96.88 116 LEU A C 1
ATOM 928 O O . LEU A 1 116 ? -3.332 5.370 14.430 1.00 96.88 116 LEU A O 1
ATOM 932 N N . THR A 1 117 ? -3.865 7.507 13.904 1.00 97.75 117 THR A N 1
ATOM 933 C CA . THR A 1 117 ? -5.310 7.264 13.803 1.00 97.75 117 THR A CA 1
ATOM 934 C C . THR A 1 117 ? -5.625 6.489 12.519 1.00 97.75 117 THR A C 1
ATOM 936 O O . THR A 1 117 ? -4.731 6.202 11.719 1.00 97.75 117 THR A O 1
ATOM 939 N N . ASP A 1 118 ? -6.877 6.075 12.325 1.00 97.44 118 ASP A N 1
ATOM 940 C CA . ASP A 1 118 ? -7.256 5.439 11.058 1.00 97.44 118 ASP A CA 1
ATOM 941 C C . ASP A 1 118 ? -7.248 6.446 9.900 1.00 97.44 118 ASP A C 1
ATOM 943 O O . ASP A 1 118 ? -6.909 6.070 8.786 1.00 97.44 118 ASP A O 1
ATOM 947 N N . GLU A 1 119 ? -7.556 7.719 10.162 1.00 95.75 119 GLU A N 1
ATOM 948 C CA . GLU A 1 119 ? -7.502 8.779 9.147 1.00 95.75 119 GLU A CA 1
ATOM 949 C C . GLU A 1 119 ? -6.054 9.105 8.765 1.00 95.75 119 GLU A C 1
ATOM 951 O O . GLU A 1 119 ? -5.731 9.086 7.584 1.00 95.75 119 GLU A O 1
ATOM 956 N N . ASP A 1 120 ? -5.150 9.262 9.739 1.00 97.50 120 ASP A N 1
ATOM 957 C CA . ASP A 1 120 ? -3.733 9.515 9.425 1.00 97.50 120 ASP A CA 1
ATOM 958 C C . ASP A 1 120 ? -3.105 8.336 8.657 1.00 97.50 120 ASP A C 1
ATOM 960 O O . ASP A 1 120 ? -2.257 8.526 7.786 1.00 97.50 120 ASP A O 1
ATOM 964 N N . LEU A 1 121 ? -3.512 7.097 8.969 1.00 97.69 121 LEU A N 1
ATOM 965 C CA . LEU A 1 121 ? -3.076 5.916 8.219 1.00 97.69 121 LEU A CA 1
ATOM 966 C C . LEU A 1 121 ? -3.645 5.913 6.791 1.00 97.69 121 LEU A C 1
ATOM 968 O O . LEU A 1 121 ? -2.946 5.483 5.876 1.00 97.69 121 LEU A O 1
ATOM 972 N N . ALA A 1 122 ? -4.880 6.388 6.594 1.00 96.94 122 ALA A N 1
ATOM 973 C CA . ALA A 1 122 ? -5.480 6.540 5.270 1.00 96.94 122 ALA A CA 1
ATOM 974 C C . ALA A 1 122 ? -4.661 7.505 4.408 1.00 96.94 122 ALA A C 1
ATOM 976 O O . ALA A 1 122 ? -4.259 7.146 3.300 1.00 96.94 122 ALA A O 1
ATOM 977 N N . ASP A 1 123 ? -4.371 8.687 4.950 1.00 96.38 123 ASP A N 1
ATOM 978 C CA . ASP A 1 123 ? -3.594 9.723 4.272 1.00 96.38 123 ASP A CA 1
ATOM 979 C C . ASP A 1 123 ? -2.177 9.227 3.966 1.00 96.38 123 ASP A C 1
ATOM 981 O O . ASP A 1 123 ? -1.702 9.356 2.842 1.00 96.38 123 ASP A O 1
ATOM 985 N N . THR A 1 124 ? -1.542 8.534 4.918 1.00 96.75 124 THR A N 1
ATOM 986 C CA . THR A 1 124 ? -0.208 7.948 4.713 1.00 96.75 124 THR A CA 1
ATOM 987 C C . THR A 1 124 ? -0.200 6.919 3.575 1.00 96.75 124 THR A C 1
ATOM 989 O O . THR A 1 124 ? 0.734 6.893 2.776 1.00 96.75 124 THR A O 1
ATOM 992 N N . VAL A 1 125 ? -1.226 6.062 3.468 1.00 96.94 125 VAL A N 1
ATOM 993 C CA . VAL A 1 125 ? -1.350 5.117 2.341 1.00 96.94 125 VAL A CA 1
ATOM 994 C C . VAL A 1 125 ? -1.465 5.863 1.019 1.00 96.94 125 VAL A C 1
ATOM 996 O O . VAL A 1 125 ? -0.793 5.495 0.057 1.00 96.94 125 VAL A O 1
ATOM 999 N N . LEU A 1 126 ? -2.289 6.910 0.974 1.00 95.94 126 LEU A N 1
ATOM 1000 C CA . LEU A 1 126 ? -2.472 7.709 -0.231 1.00 95.94 126 LEU A CA 1
ATOM 1001 C C . LEU A 1 126 ? -1.175 8.420 -0.644 1.00 95.94 126 LEU A C 1
ATOM 1003 O O . LEU A 1 126 ? -0.824 8.380 -1.819 1.00 95.94 126 LEU A O 1
ATOM 1007 N N . ASP A 1 127 ? -0.435 8.997 0.302 1.00 94.88 127 ASP A N 1
ATOM 1008 C CA . ASP A 1 127 ? 0.850 9.654 0.040 1.00 94.88 127 ASP A CA 1
ATOM 1009 C C . ASP A 1 127 ? 1.888 8.682 -0.542 1.00 94.88 127 ASP A C 1
ATOM 1011 O O . ASP A 1 127 ? 2.589 9.010 -1.504 1.00 94.88 127 ASP A O 1
ATOM 1015 N N . VAL A 1 128 ? 1.976 7.462 0.002 1.00 93.62 128 VAL A N 1
ATOM 1016 C CA . VAL A 1 128 ? 2.860 6.410 -0.528 1.00 93.62 128 VAL A CA 1
ATOM 1017 C C . VAL A 1 128 ? 2.452 6.027 -1.952 1.00 93.62 128 VAL A C 1
ATOM 1019 O O . VAL A 1 128 ? 3.315 5.972 -2.830 1.00 93.62 128 VAL A O 1
ATOM 1022 N N . GLY A 1 129 ? 1.157 5.827 -2.211 1.00 92.00 129 GLY A N 1
ATOM 1023 C CA . GLY A 1 129 ? 0.674 5.492 -3.553 1.00 92.00 129 GLY A CA 1
ATOM 1024 C C . GLY A 1 129 ? 0.876 6.617 -4.573 1.00 92.00 129 GLY A C 1
ATOM 1025 O O . GLY A 1 129 ? 1.331 6.359 -5.683 1.00 92.00 129 GLY A O 1
ATOM 1026 N N . ILE A 1 130 ? 0.656 7.878 -4.190 1.00 90.56 130 ILE A N 1
ATOM 1027 C CA . ILE A 1 130 ? 0.929 9.042 -5.051 1.00 90.56 130 ILE A CA 1
ATOM 1028 C C . ILE A 1 130 ? 2.422 9.138 -5.386 1.00 90.56 130 ILE A C 1
ATOM 1030 O O . ILE A 1 130 ? 2.790 9.437 -6.524 1.00 90.56 130 ILE A O 1
ATOM 1034 N N . ASN A 1 131 ? 3.310 8.895 -4.418 1.00 88.19 131 ASN A N 1
ATOM 1035 C CA . ASN A 1 131 ? 4.749 8.869 -4.687 1.00 88.19 131 ASN A CA 1
ATOM 1036 C C . ASN A 1 131 ? 5.112 7.757 -5.670 1.00 88.19 131 ASN A C 1
ATOM 1038 O O . ASN A 1 131 ? 5.882 7.995 -6.600 1.00 88.19 131 ASN A O 1
ATOM 1042 N N . TRP A 1 132 ? 4.525 6.574 -5.501 1.00 89.69 132 TRP A N 1
ATOM 1043 C CA . TRP A 1 132 ? 4.712 5.458 -6.420 1.00 89.69 132 TRP A CA 1
ATOM 1044 C C . TRP A 1 132 ? 4.310 5.832 -7.854 1.00 89.69 132 TRP A C 1
ATOM 1046 O O . TRP A 1 132 ? 5.108 5.670 -8.783 1.00 89.69 132 TRP A O 1
ATOM 1056 N N . GLU A 1 133 ? 3.130 6.434 -8.031 1.00 83.44 133 GLU A N 1
ATOM 1057 C CA . GLU A 1 133 ? 2.642 6.889 -9.339 1.00 83.44 133 GLU A CA 1
ATOM 1058 C C . GLU A 1 133 ? 3.590 7.911 -9.975 1.00 83.44 133 GLU A C 1
ATOM 1060 O O . GLU A 1 133 ? 3.943 7.792 -11.153 1.00 83.44 133 GLU A O 1
ATOM 1065 N N . HIS A 1 134 ? 4.058 8.890 -9.195 1.00 85.69 134 HIS A N 1
ATOM 1066 C CA . HIS A 1 134 ? 5.011 9.888 -9.673 1.00 85.69 134 HIS A CA 1
ATOM 1067 C C . HIS A 1 134 ? 6.340 9.270 -10.110 1.00 85.69 134 HIS A C 1
ATOM 1069 O O . HIS A 1 134 ? 6.884 9.680 -11.143 1.00 85.69 134 HIS A O 1
ATOM 1075 N N . PHE A 1 135 ? 6.869 8.296 -9.363 1.00 83.62 135 PHE A N 1
ATOM 1076 C CA . PHE A 1 135 ? 8.116 7.626 -9.725 1.00 83.62 135 PHE A CA 1
ATOM 1077 C C . PHE A 1 135 ? 7.980 6.883 -11.046 1.00 83.62 135 PHE A C 1
ATOM 1079 O O . PHE A 1 135 ? 8.814 7.056 -11.934 1.00 83.62 135 PHE A O 1
ATOM 1086 N N . VAL A 1 136 ? 6.915 6.110 -11.217 1.00 79.50 136 VAL A N 1
ATOM 1087 C CA . VAL A 1 136 ? 6.703 5.351 -12.449 1.00 79.50 136 VAL A CA 1
ATOM 1088 C C . VAL A 1 136 ? 6.475 6.278 -13.642 1.00 79.50 136 VAL A C 1
ATOM 1090 O O . VAL A 1 136 ? 7.141 6.131 -14.668 1.00 79.50 136 VAL A O 1
ATOM 1093 N N . ALA A 1 137 ? 5.609 7.286 -13.502 1.00 80.19 137 ALA A N 1
ATOM 1094 C CA . ALA A 1 137 ? 5.316 8.233 -14.577 1.00 80.19 137 ALA A CA 1
ATOM 1095 C C . ALA A 1 137 ? 6.553 9.032 -15.025 1.00 80.19 137 ALA A C 1
ATOM 1097 O O . ALA A 1 137 ? 6.689 9.360 -16.204 1.00 80.19 137 ALA A O 1
ATOM 1098 N N . SER A 1 138 ? 7.474 9.324 -14.102 1.00 84.31 138 SER A N 1
ATOM 1099 C CA . SER A 1 138 ? 8.682 10.111 -14.386 1.00 84.31 138 SER A CA 1
ATOM 1100 C C . SER A 1 138 ? 9.833 9.297 -14.988 1.00 84.31 138 SER A C 1
ATOM 1102 O O . SER A 1 138 ? 10.811 9.893 -15.435 1.00 84.31 138 SER A O 1
ATOM 1104 N N . ASN A 1 139 ? 9.736 7.962 -15.006 1.00 83.50 139 ASN A N 1
ATOM 1105 C CA . ASN A 1 139 ? 10.817 7.061 -15.424 1.00 83.50 139 ASN A CA 1
ATOM 1106 C C . ASN A 1 139 ? 10.404 6.086 -16.544 1.00 83.50 139 ASN A C 1
ATOM 1108 O O . ASN A 1 139 ? 11.090 5.092 -16.783 1.00 83.50 139 ASN A O 1
ATOM 1112 N N . ASP A 1 140 ? 9.317 6.369 -17.272 1.00 80.50 140 ASP A N 1
ATOM 1113 C CA . ASP A 1 140 ? 8.829 5.541 -18.394 1.00 80.50 140 ASP A CA 1
ATOM 1114 C C . ASP A 1 140 ? 9.914 5.291 -19.463 1.00 80.50 140 ASP A C 1
ATOM 1116 O O . ASP A 1 140 ? 10.025 4.205 -20.031 1.00 80.50 140 ASP A O 1
ATOM 1120 N N . ASN A 1 141 ? 10.807 6.262 -19.673 1.00 85.94 141 ASN A N 1
ATOM 1121 C CA . ASN A 1 141 ? 11.931 6.153 -20.604 1.00 85.94 141 ASN A CA 1
ATOM 1122 C C . ASN A 1 141 ? 13.022 5.151 -20.173 1.00 85.94 141 ASN A C 1
ATOM 1124 O O . ASN A 1 141 ? 13.920 4.874 -20.968 1.00 85.94 141 ASN A O 1
ATOM 1128 N N . LEU A 1 142 ? 12.980 4.652 -18.933 1.00 87.75 142 LEU A N 1
ATOM 1129 C CA . LEU A 1 142 ? 13.933 3.690 -18.369 1.00 87.75 142 LEU A CA 1
ATOM 1130 C C . LEU A 1 142 ? 13.377 2.259 -18.322 1.00 87.75 142 LEU A C 1
ATOM 1132 O O . LEU A 1 142 ? 14.046 1.366 -17.808 1.00 87.75 142 LEU A O 1
ATOM 1136 N N . LEU A 1 143 ? 12.166 2.020 -18.832 1.00 86.81 143 LEU A N 1
ATOM 1137 C CA . LEU A 1 143 ? 11.539 0.697 -18.826 1.00 86.81 143 LEU A CA 1
ATOM 1138 C C . LEU A 1 143 ? 12.307 -0.323 -19.672 1.00 86.81 143 LEU A C 1
ATOM 1140 O O . LEU A 1 143 ? 12.747 -0.037 -20.788 1.00 86.81 143 LEU A O 1
ATOM 1144 N N . ILE A 1 144 ? 12.395 -1.553 -19.165 1.00 88.44 144 ILE A N 1
ATOM 1145 C CA . ILE A 1 144 ? 13.021 -2.676 -19.865 1.00 88.44 144 ILE A CA 1
ATOM 1146 C C . ILE A 1 144 ? 11.972 -3.349 -20.770 1.00 88.44 144 ILE A C 1
ATOM 1148 O O . ILE A 1 144 ? 10.970 -3.857 -20.260 1.00 88.44 144 ILE A O 1
ATOM 1152 N N . PRO A 1 145 ? 12.165 -3.405 -22.103 1.00 83.94 145 PRO A N 1
ATOM 1153 C CA . PRO A 1 145 ? 11.162 -3.957 -23.020 1.00 83.94 145 PRO A CA 1
ATOM 1154 C C . PRO A 1 145 ? 10.762 -5.407 -22.716 1.00 83.94 145 PRO A C 1
ATOM 1156 O O . PRO A 1 145 ? 9.585 -5.757 -22.809 1.00 83.94 145 PRO A O 1
ATOM 1159 N N . GLU A 1 146 ? 11.727 -6.240 -22.326 1.00 86.31 146 GLU A N 1
ATOM 1160 C CA . GLU A 1 146 ? 11.538 -7.659 -22.005 1.00 86.31 146 GLU A CA 1
ATOM 1161 C C . GLU A 1 146 ? 10.978 -7.884 -20.590 1.00 86.31 146 GLU A C 1
ATOM 1163 O O . GLU A 1 146 ? 10.467 -8.963 -20.286 1.00 86.31 146 GLU A O 1
ATOM 1168 N N . HIS A 1 147 ? 11.045 -6.866 -19.729 1.00 89.38 147 HIS A N 1
ATOM 1169 C CA . HIS A 1 147 ? 10.574 -6.899 -18.348 1.00 89.38 147 HIS A CA 1
ATOM 1170 C C . HIS A 1 147 ? 9.666 -5.688 -18.093 1.00 89.38 147 HIS A C 1
ATOM 1172 O O . HIS A 1 147 ? 10.108 -4.698 -17.516 1.00 89.38 147 HIS A O 1
ATOM 1178 N N . PRO A 1 148 ? 8.383 -5.751 -18.497 1.00 85.94 148 PRO A N 1
ATOM 1179 C CA . PRO A 1 148 ? 7.519 -4.575 -18.616 1.00 85.94 148 PRO A CA 1
ATOM 1180 C C . PRO A 1 148 ? 7.259 -3.821 -17.309 1.00 85.94 148 PRO A C 1
ATOM 1182 O O . PRO A 1 148 ? 6.806 -2.687 -17.376 1.00 85.94 148 PRO A O 1
ATOM 1185 N N . LEU A 1 149 ? 7.523 -4.430 -16.152 1.00 89.38 149 LEU A N 1
ATOM 1186 C CA . LEU A 1 149 ? 7.333 -3.835 -14.825 1.00 89.38 149 LEU A CA 1
ATOM 1187 C C . LEU A 1 149 ? 8.657 -3.444 -14.151 1.00 89.38 149 LEU A C 1
ATOM 1189 O O . LEU A 1 149 ? 8.682 -3.180 -12.954 1.00 89.38 149 LEU A O 1
ATOM 1193 N N . LYS A 1 150 ? 9.772 -3.483 -14.888 1.00 90.69 150 LYS A N 1
ATOM 1194 C CA . LYS A 1 150 ? 11.102 -3.175 -14.366 1.00 90.69 150 LYS A CA 1
ATOM 1195 C C . LYS A 1 150 ? 11.761 -2.067 -15.175 1.00 90.69 150 LYS A C 1
ATOM 1197 O O . LYS A 1 150 ? 11.557 -1.951 -16.386 1.00 90.69 150 LYS A O 1
ATOM 1202 N N . ILE A 1 151 ? 12.573 -1.273 -14.492 1.00 91.75 151 ILE A N 1
ATOM 1203 C CA . ILE A 1 151 ? 13.380 -0.210 -15.083 1.00 91.75 151 ILE A CA 1
ATOM 1204 C C . ILE A 1 151 ? 14.869 -0.549 -15.010 1.00 91.75 151 ILE A C 1
ATOM 1206 O O . ILE A 1 151 ? 15.307 -1.374 -14.212 1.00 91.75 151 ILE A O 1
ATOM 1210 N N . THR A 1 152 ? 15.660 0.084 -15.870 1.00 92.88 152 THR A N 1
ATOM 1211 C CA . THR A 1 152 ? 17.110 -0.136 -15.953 1.00 92.88 152 THR A CA 1
ATOM 1212 C C . THR A 1 152 ? 17.890 0.482 -14.795 1.00 92.88 152 THR A C 1
ATOM 1214 O O . THR A 1 152 ? 19.005 0.046 -14.515 1.00 92.88 152 THR A O 1
ATOM 1217 N N . ASP A 1 153 ? 17.350 1.528 -14.162 1.00 93.62 153 ASP A N 1
ATOM 1218 C CA . ASP A 1 153 ? 17.980 2.181 -13.014 1.00 93.62 153 ASP A CA 1
ATOM 1219 C C . ASP A 1 153 ? 17.697 1.374 -11.744 1.00 93.62 153 ASP A C 1
ATOM 1221 O O . ASP A 1 153 ? 16.563 1.301 -11.277 1.00 93.62 153 ASP A O 1
ATOM 1225 N N . VAL A 1 154 ? 18.750 0.762 -11.201 1.00 93.50 154 VAL A N 1
ATOM 1226 C CA . VAL A 1 154 ? 18.664 -0.121 -10.034 1.00 93.50 154 VAL A CA 1
ATOM 1227 C C . VAL A 1 154 ? 18.219 0.634 -8.785 1.00 93.50 154 VAL A C 1
ATOM 1229 O O . VAL A 1 154 ? 17.344 0.145 -8.082 1.00 93.50 154 VAL A O 1
ATOM 1232 N N . LEU A 1 155 ? 18.758 1.829 -8.526 1.00 92.88 155 LEU A N 1
ATOM 1233 C CA . LEU A 1 155 ? 18.411 2.588 -7.318 1.00 92.88 155 LEU A CA 1
ATOM 1234 C C . LEU A 1 155 ? 16.958 3.058 -7.380 1.00 92.88 155 LEU A C 1
ATOM 1236 O O . LEU A 1 155 ? 16.229 3.022 -6.393 1.00 92.88 155 LEU A O 1
ATOM 1240 N N . MET A 1 156 ? 16.509 3.463 -8.566 1.00 91.94 156 MET A N 1
ATOM 1241 C CA . MET A 1 156 ? 15.111 3.823 -8.761 1.00 91.94 156 MET A CA 1
ATOM 1242 C C . MET A 1 156 ? 14.186 2.600 -8.664 1.00 91.94 156 MET A C 1
ATOM 1244 O O . MET A 1 156 ? 13.090 2.700 -8.116 1.00 91.94 156 MET A O 1
ATOM 1248 N N . GLN A 1 157 ? 14.622 1.431 -9.143 1.00 93.62 157 GLN A N 1
ATOM 1249 C CA . GLN A 1 157 ? 13.864 0.191 -8.986 1.00 93.62 157 GLN A CA 1
ATOM 1250 C C . GLN A 1 157 ? 13.704 -0.177 -7.507 1.00 93.62 157 GLN A C 1
ATOM 1252 O O . GLN A 1 157 ? 12.616 -0.576 -7.104 1.00 93.62 157 GLN A O 1
ATOM 1257 N N . GLU A 1 158 ? 14.747 -0.001 -6.694 1.00 95.50 158 GLU A N 1
ATOM 1258 C CA . GLU A 1 158 ? 14.685 -0.228 -5.247 1.00 95.50 158 GLU A CA 1
ATOM 1259 C C . GLU A 1 158 ? 13.678 0.713 -4.567 1.00 95.50 158 GLU A C 1
ATOM 1261 O O . GLU A 1 158 ? 12.959 0.287 -3.663 1.00 95.50 158 GLU A O 1
ATOM 1266 N N . LYS A 1 159 ? 13.545 1.964 -5.025 1.00 94.56 159 LYS A N 1
ATOM 1267 C CA . LYS A 1 159 ? 12.503 2.888 -4.538 1.00 94.56 159 LYS A CA 1
ATOM 1268 C C . LYS A 1 159 ? 11.093 2.398 -4.858 1.00 94.56 159 LYS A C 1
ATOM 1270 O O . LYS A 1 159 ? 10.254 2.357 -3.962 1.00 94.56 159 LYS A O 1
ATOM 1275 N N . ILE A 1 160 ? 10.848 1.994 -6.106 1.00 92.88 160 ILE A N 1
ATOM 1276 C CA . ILE A 1 160 ? 9.553 1.444 -6.542 1.00 92.88 160 ILE A CA 1
ATOM 1277 C C . ILE A 1 160 ? 9.215 0.185 -5.730 1.00 92.88 160 ILE A C 1
ATOM 1279 O O . ILE A 1 160 ? 8.156 0.123 -5.111 1.00 92.88 160 ILE A O 1
ATOM 1283 N N . ASP A 1 161 ? 10.158 -0.758 -5.638 1.00 94.25 161 ASP A N 1
ATOM 1284 C CA . ASP A 1 161 ? 9.979 -2.010 -4.895 1.00 94.25 161 ASP A CA 1
ATOM 1285 C C . ASP A 1 161 ? 9.737 -1.736 -3.390 1.00 94.25 161 ASP A C 1
ATOM 1287 O O . ASP A 1 161 ? 8.957 -2.430 -2.737 1.00 94.25 161 ASP A O 1
ATOM 1291 N N . SER A 1 162 ? 10.362 -0.699 -2.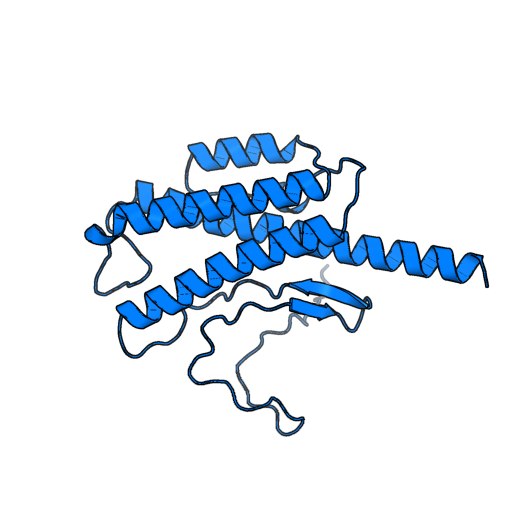818 1.00 96.81 162 SER A N 1
ATOM 1292 C CA . SER A 1 162 ? 10.128 -0.289 -1.424 1.00 96.81 162 SER A CA 1
ATOM 1293 C C . SER A 1 162 ? 8.715 0.251 -1.200 1.00 96.81 162 SER A C 1
ATOM 1295 O O . SER A 1 162 ? 8.083 -0.083 -0.197 1.00 96.81 162 SER A O 1
ATOM 1297 N N . LEU A 1 163 ? 8.212 1.071 -2.124 1.00 95.62 163 LEU A N 1
ATOM 1298 C CA . LEU A 1 163 ? 6.865 1.641 -2.066 1.00 95.62 163 LEU A CA 1
ATOM 1299 C C . LEU A 1 163 ? 5.779 0.563 -2.193 1.00 95.62 163 LEU A C 1
ATOM 1301 O O . LEU A 1 163 ? 4.784 0.634 -1.468 1.00 95.62 163 LEU A O 1
ATOM 1305 N N . ASP A 1 164 ? 5.996 -0.461 -3.024 1.00 93.69 164 ASP A N 1
ATOM 1306 C CA . ASP A 1 164 ? 5.108 -1.631 -3.120 1.00 93.69 164 ASP A CA 1
ATOM 1307 C C . ASP A 1 164 ? 4.999 -2.342 -1.761 1.00 93.69 164 ASP A C 1
ATOM 1309 O O . ASP A 1 164 ? 3.910 -2.489 -1.196 1.00 93.69 164 ASP A O 1
ATOM 1313 N N . ILE A 1 165 ? 6.150 -2.689 -1.170 1.00 96.56 165 ILE A N 1
ATOM 1314 C CA . ILE A 1 165 ? 6.235 -3.395 0.117 1.00 96.56 165 ILE A CA 1
ATOM 1315 C C . ILE A 1 165 ? 5.571 -2.592 1.249 1.00 96.56 165 ILE A C 1
ATOM 1317 O O . ILE A 1 165 ? 4.867 -3.153 2.096 1.00 96.56 165 ILE A O 1
ATOM 1321 N N . ILE A 1 166 ? 5.789 -1.274 1.283 1.00 97.69 166 ILE A N 1
ATOM 1322 C CA . ILE A 1 166 ? 5.197 -0.382 2.289 1.00 97.69 166 ILE A CA 1
ATOM 1323 C C . ILE A 1 166 ? 3.678 -0.306 2.119 1.00 97.69 166 ILE A C 1
ATOM 1325 O O . ILE A 1 166 ? 2.948 -0.441 3.106 1.00 97.69 166 ILE A O 1
ATOM 1329 N N . THR A 1 167 ? 3.195 -0.132 0.886 1.00 96.88 167 THR A N 1
ATOM 1330 C CA . THR A 1 167 ? 1.758 -0.064 0.582 1.00 96.88 167 THR A CA 1
ATOM 1331 C C . THR A 1 167 ? 1.050 -1.337 1.033 1.00 96.88 167 THR A C 1
ATOM 1333 O O . THR A 1 167 ? 0.049 -1.272 1.750 1.00 96.88 167 THR A O 1
ATOM 1336 N N . GLU A 1 168 ? 1.604 -2.507 0.707 1.00 97.06 168 GLU A N 1
ATOM 1337 C CA . GLU A 1 168 ? 1.076 -3.794 1.164 1.00 97.06 168 GLU A CA 1
ATOM 1338 C C . GLU A 1 168 ? 1.027 -3.910 2.688 1.00 97.06 168 GLU A C 1
ATOM 1340 O O . GLU A 1 168 ? 0.023 -4.364 3.251 1.00 97.06 168 GLU A O 1
ATOM 1345 N N . ALA A 1 169 ? 2.084 -3.480 3.381 1.00 98.00 169 ALA A N 1
ATOM 1346 C CA . ALA A 1 169 ? 2.113 -3.498 4.836 1.00 98.00 169 ALA A CA 1
ATOM 1347 C C . ALA A 1 169 ? 1.014 -2.602 5.427 1.00 98.00 169 ALA A C 1
ATOM 1349 O O . ALA A 1 169 ? 0.311 -3.016 6.356 1.00 98.00 169 ALA A O 1
ATOM 1350 N N . PHE A 1 170 ? 0.818 -1.396 4.899 1.00 98.19 170 PHE A N 1
ATOM 1351 C CA . PHE A 1 170 ? -0.202 -0.483 5.406 1.00 98.19 170 PHE A CA 1
ATOM 1352 C C . PHE A 1 170 ? -1.626 -0.948 5.104 1.00 98.19 170 PHE A C 1
ATOM 1354 O O . PHE A 1 170 ? -2.460 -0.949 6.013 1.00 98.19 170 PHE A O 1
ATOM 1361 N N . VAL A 1 171 ? -1.912 -1.438 3.894 1.00 98.00 171 VAL A N 1
ATOM 1362 C CA . VAL A 1 171 ? -3.233 -2.008 3.581 1.00 98.00 171 VAL A CA 1
ATOM 1363 C C . VAL A 1 171 ? -3.529 -3.223 4.466 1.00 98.00 171 VAL A C 1
ATOM 1365 O O . VAL A 1 171 ? -4.646 -3.376 4.970 1.00 98.00 171 VAL A O 1
ATOM 1368 N N . ARG A 1 172 ? -2.516 -4.042 4.771 1.00 97.81 172 ARG A N 1
ATOM 1369 C CA . ARG A 1 172 ? -2.652 -5.139 5.735 1.00 97.81 172 ARG A CA 1
ATOM 1370 C C . ARG A 1 172 ? -2.978 -4.643 7.147 1.00 97.81 172 ARG A C 1
ATOM 1372 O O . ARG A 1 172 ? -3.808 -5.255 7.818 1.00 97.81 172 ARG A O 1
ATOM 1379 N N . GLU A 1 173 ? -2.387 -3.540 7.608 1.00 98.19 173 GLU A N 1
ATOM 1380 C CA . GLU A 1 173 ? -2.746 -2.941 8.905 1.00 98.19 173 GLU A CA 1
ATOM 1381 C C . GLU A 1 173 ? -4.204 -2.469 8.903 1.00 98.19 173 GLU A C 1
ATOM 1383 O O . GLU A 1 173 ? -4.934 -2.739 9.857 1.00 98.19 173 GLU A O 1
ATOM 1388 N N . ILE A 1 174 ? -4.663 -1.840 7.819 1.00 98.25 174 ILE A N 1
ATOM 1389 C CA . ILE A 1 174 ? -6.059 -1.409 7.665 1.00 98.25 174 ILE A CA 1
ATOM 1390 C C . ILE A 1 174 ? -7.012 -2.610 7.749 1.00 98.25 174 ILE A C 1
ATOM 1392 O O . ILE A 1 174 ? -8.006 -2.566 8.483 1.00 98.25 174 ILE A O 1
ATOM 1396 N N . ASN A 1 175 ? -6.690 -3.713 7.070 1.00 98.12 175 ASN A N 1
ATOM 1397 C CA . ASN A 1 175 ? -7.450 -4.961 7.153 1.00 98.12 175 ASN A CA 1
ATOM 1398 C C . ASN A 1 175 ? -7.549 -5.475 8.601 1.00 98.12 175 ASN A C 1
ATOM 1400 O O . ASN A 1 175 ? -8.655 -5.760 9.076 1.00 98.12 175 ASN A O 1
ATOM 1404 N N . LEU A 1 176 ? -6.430 -5.503 9.340 1.00 97.50 176 LEU A N 1
ATOM 1405 C CA . LEU A 1 176 ? -6.410 -5.897 10.755 1.00 97.50 176 LEU A CA 1
ATOM 1406 C C . LEU A 1 176 ? -7.310 -4.998 11.611 1.00 97.50 176 LEU A C 1
ATOM 1408 O O . LEU A 1 176 ? -8.117 -5.494 12.402 1.00 97.50 176 LEU A O 1
ATOM 1412 N N . ARG A 1 177 ? -7.215 -3.675 11.444 1.00 97.19 177 ARG A N 1
ATOM 1413 C CA . ARG A 1 177 ? -8.042 -2.715 12.192 1.00 97.19 177 ARG A CA 1
ATOM 1414 C C . ARG A 1 177 ? -9.529 -2.861 11.871 1.00 97.19 177 ARG A C 1
ATOM 1416 O O . ARG A 1 177 ? -10.366 -2.756 12.770 1.00 97.19 177 ARG A O 1
ATOM 1423 N N . SER A 1 178 ? -9.868 -3.169 10.621 1.00 97.06 178 SER A N 1
ATOM 1424 C CA . SER A 1 178 ? -11.249 -3.420 10.206 1.00 97.06 178 SER A CA 1
ATOM 1425 C C . SER A 1 178 ? -11.858 -4.644 10.899 1.00 97.06 178 SER A C 1
ATOM 1427 O O . SER A 1 178 ? -12.974 -4.568 11.433 1.00 97.06 178 SER A O 1
ATOM 1429 N N . ILE A 1 179 ? -11.104 -5.746 10.982 1.00 96.31 179 ILE A N 1
ATOM 1430 C CA . ILE A 1 179 ? -11.511 -6.948 11.723 1.00 96.31 179 ILE A CA 1
ATOM 1431 C C . ILE A 1 179 ? -11.764 -6.611 13.196 1.00 96.31 179 ILE A C 1
ATOM 1433 O O . ILE A 1 179 ? -12.830 -6.919 13.738 1.00 96.31 179 ILE A O 1
ATOM 1437 N N . GLU A 1 180 ? -10.823 -5.923 13.840 1.00 94.38 180 GLU A N 1
ATOM 1438 C CA . GLU A 1 180 ? -10.935 -5.548 15.252 1.00 94.38 180 GLU A CA 1
ATOM 1439 C C . GLU A 1 180 ? -12.163 -4.676 15.523 1.00 94.38 180 GLU A C 1
ATOM 1441 O O . GLU A 1 180 ? -12.943 -4.967 16.436 1.00 94.38 180 GLU A O 1
ATOM 1446 N N . LYS A 1 181 ? -12.401 -3.654 14.690 1.00 92.38 181 LYS A N 1
ATOM 1447 C CA . LYS A 1 181 ? -13.576 -2.781 14.808 1.00 92.38 181 LYS A CA 1
ATOM 1448 C C . LYS A 1 181 ? -14.878 -3.579 14.719 1.00 92.38 181 LYS A C 1
ATOM 1450 O O . LYS A 1 181 ? -15.843 -3.282 15.432 1.00 92.38 181 LYS A O 1
ATOM 1455 N N . LYS A 1 182 ? -14.932 -4.605 13.863 1.00 90.69 182 LYS A N 1
ATOM 1456 C CA . LYS A 1 182 ? -16.114 -5.464 13.733 1.00 90.69 182 LYS A CA 1
ATOM 1457 C C . LYS A 1 182 ? -16.319 -6.364 14.955 1.00 90.69 182 LYS A C 1
ATOM 1459 O O . LYS A 1 182 ? -17.458 -6.499 15.410 1.00 90.69 182 LYS A O 1
ATOM 1464 N N . ILE A 1 183 ? -15.249 -6.947 15.495 1.00 86.88 183 ILE A N 1
ATOM 1465 C CA . ILE A 1 183 ? -15.295 -7.817 16.682 1.00 86.88 183 ILE A CA 1
ATOM 1466 C C . ILE A 1 183 ? -15.747 -7.036 17.926 1.00 86.88 183 ILE A C 1
ATOM 1468 O O . ILE A 1 183 ? -16.621 -7.508 18.660 1.00 86.88 183 ILE A O 1
ATOM 1472 N N . VAL A 1 184 ? -15.225 -5.822 18.133 1.00 80.06 184 VAL A N 1
ATOM 1473 C CA . VAL A 1 184 ? -15.632 -4.950 19.251 1.00 80.06 184 VAL A CA 1
ATOM 1474 C C . VAL A 1 184 ? -17.135 -4.664 19.186 1.00 80.06 184 VAL A C 1
ATOM 1476 O O . VAL A 1 184 ? -17.862 -4.954 20.135 1.00 80.06 184 VAL A O 1
ATOM 1479 N N . ARG A 1 185 ? -17.641 -4.241 18.019 1.00 76.06 185 ARG A N 1
ATOM 1480 C CA . ARG A 1 185 ? -19.077 -3.967 17.823 1.00 76.06 185 ARG A CA 1
ATOM 1481 C C . ARG A 1 185 ? -19.978 -5.182 18.068 1.00 76.06 185 ARG A C 1
ATOM 1483 O O . ARG A 1 185 ? -21.079 -5.021 18.590 1.00 76.06 185 ARG A O 1
ATOM 1490 N N . LYS A 1 186 ? -19.546 -6.393 17.687 1.00 72.44 186 LYS A N 1
ATOM 1491 C CA . LYS A 1 186 ? -20.294 -7.634 17.978 1.00 72.44 186 LYS A CA 1
ATOM 1492 C C . LYS A 1 186 ? -20.414 -7.869 19.488 1.00 72.44 186 LYS A C 1
ATOM 1494 O O . LYS A 1 186 ? -21.486 -8.241 19.959 1.00 72.44 186 LYS A O 1
ATOM 1499 N N . THR A 1 187 ? -19.339 -7.619 20.232 1.00 71.00 187 THR A N 1
ATOM 1500 C CA . THR A 1 187 ? -19.291 -7.825 21.687 1.00 71.00 187 THR A CA 1
ATOM 1501 C C . THR A 1 187 ? -20.161 -6.815 22.435 1.00 71.00 187 THR A C 1
ATOM 1503 O O . THR A 1 187 ? -20.863 -7.192 23.370 1.00 71.00 187 THR A O 1
ATOM 1506 N N . ASP A 1 188 ? -20.171 -5.553 22.000 1.00 70.50 188 ASP A N 1
ATOM 1507 C CA . ASP A 1 188 ? -21.017 -4.513 22.601 1.00 70.50 188 ASP A CA 1
ATOM 1508 C C . ASP A 1 188 ? -22.507 -4.774 22.365 1.00 70.50 188 ASP A C 1
ATOM 1510 O O . ASP A 1 188 ? -23.326 -4.553 23.255 1.00 70.50 188 ASP A O 1
ATOM 1514 N N . LYS A 1 189 ? -22.867 -5.300 21.186 1.00 65.06 189 LYS A N 1
ATOM 1515 C CA . LYS A 1 189 ? -24.249 -5.685 20.890 1.00 65.06 189 LYS A CA 1
ATOM 1516 C C . LYS A 1 189 ? -24.719 -6.846 21.772 1.00 65.06 189 LYS A C 1
ATOM 1518 O O . LYS A 1 189 ? -25.786 -6.754 22.357 1.00 65.06 189 LYS A O 1
ATOM 1523 N N . ALA A 1 190 ? -23.895 -7.881 21.943 1.00 64.12 190 ALA A N 1
ATOM 1524 C CA . ALA A 1 190 ? -24.228 -9.038 22.780 1.00 64.12 190 ALA A CA 1
ATOM 1525 C C . ALA A 1 190 ? -24.362 -8.722 24.284 1.00 64.12 190 ALA A C 1
ATOM 1527 O O . ALA A 1 190 ? -24.899 -9.536 25.024 1.00 64.12 190 ALA A O 1
ATOM 1528 N N . LYS A 1 191 ? -23.850 -7.577 24.756 1.00 57.78 191 LYS A N 1
ATOM 1529 C CA . LYS A 1 191 ? -24.020 -7.120 26.148 1.00 57.78 191 LYS A CA 1
ATOM 1530 C C . LYS A 1 191 ? -25.301 -6.313 26.379 1.00 57.78 191 LYS A C 1
ATOM 1532 O O . LYS A 1 191 ? -25.667 -6.115 27.534 1.00 57.78 191 LYS A O 1
ATOM 1537 N N . ASN A 1 192 ? -25.923 -5.814 25.313 1.00 55.91 192 ASN A N 1
ATOM 1538 C CA . ASN A 1 192 ? -27.108 -4.955 25.370 1.00 55.91 192 ASN A CA 1
ATOM 1539 C C . ASN A 1 192 ? -28.404 -5.681 24.958 1.00 55.91 192 ASN A C 1
ATOM 1541 O O . ASN A 1 192 ? -29.464 -5.056 25.003 1.00 55.91 192 ASN A O 1
ATOM 1545 N N . ASP A 1 193 ? -28.305 -6.959 24.576 1.00 50.75 193 ASP A N 1
ATOM 1546 C CA . ASP A 1 193 ? -29.412 -7.890 24.311 1.00 50.75 193 ASP A CA 1
ATOM 1547 C C . ASP A 1 193 ? -29.568 -8.867 25.495 1.00 50.75 193 ASP A C 1
ATOM 1549 O O . ASP A 1 193 ? -30.724 -9.223 25.826 1.00 50.75 193 ASP A O 1
#

Radius of gyration: 18.88 Å; chains: 1; bounding box: 48×42×51 Å

pLDDT: mean 83.69, std 20.28, range [29.19, 98.25]